Protein AF-A0A8D2EVD1-F1 (afdb_monomer_lite)

Radius of gyration: 34.57 Å; chains: 1; bounding box: 80×41×109 Å

pLDDT: mean 74.31, std 16.39, range [33.09, 95.0]

Organism: Theropithecus gelada (NCBI:txid9565)

Structure (mmCIF, N/CA/C/O backbone):
data_AF-A0A8D2EVD1-F1
#
_entry.id   AF-A0A8D2EVD1-F1
#
loop_
_atom_site.group_PDB
_atom_site.id
_atom_site.type_symbol
_atom_site.label_atom_id
_atom_site.label_alt_id
_atom_site.label_comp_id
_atom_site.label_asym_id
_atom_site.label_entity_id
_atom_site.label_seq_id
_atom_site.pdbx_PDB_ins_code
_atom_site.Cartn_x
_atom_site.Cartn_y
_atom_site.Cartn_z
_atom_site.occupancy
_atom_site.B_iso_or_equiv
_atom_site.auth_seq_id
_atom_site.auth_comp_id
_atom_site.auth_asym_id
_atom_site.auth_atom_id
_atom_site.pdbx_PDB_model_num
ATOM 1 N N . MET A 1 1 ? -11.011 -30.222 19.488 1.00 36.53 1 MET A N 1
ATOM 2 C CA . MET A 1 1 ? -11.984 -29.301 18.855 1.00 36.53 1 MET A CA 1
ATOM 3 C C . MET A 1 1 ? -12.863 -28.649 19.923 1.00 36.53 1 MET A C 1
ATOM 5 O O . MET A 1 1 ? -14.078 -28.625 19.795 1.00 36.53 1 MET A O 1
ATOM 9 N N . SER A 1 2 ? -12.258 -28.126 20.991 1.00 38.16 2 SER A N 1
ATOM 10 C CA . SER A 1 2 ? -13.011 -27.641 22.150 1.00 38.16 2 SER A CA 1
ATOM 11 C C . SER A 1 2 ? -12.207 -26.524 22.802 1.00 38.16 2 SER A C 1
ATOM 13 O O . SER A 1 2 ? -11.276 -26.847 23.527 1.00 38.16 2 SER A O 1
ATOM 15 N N . GLN A 1 3 ? -12.514 -25.266 22.452 1.00 36.97 3 GLN A N 1
ATOM 16 C CA . GLN A 1 3 ? -12.321 -24.043 23.269 1.00 36.97 3 GLN A CA 1
ATOM 17 C C . GLN A 1 3 ? -12.422 -22.715 22.492 1.00 36.97 3 GLN A C 1
ATOM 19 O O . GLN A 1 3 ? -12.222 -21.671 23.095 1.00 36.97 3 GLN A O 1
ATOM 24 N N . LEU A 1 4 ? -12.841 -22.690 21.216 1.00 33.09 4 LEU A N 1
ATOM 25 C CA . LEU A 1 4 ? -13.210 -21.412 20.587 1.00 33.09 4 LEU A CA 1
ATOM 26 C C . LEU A 1 4 ? -14.409 -20.788 21.324 1.00 33.09 4 LEU A C 1
ATOM 28 O O . LEU A 1 4 ? -15.526 -21.291 21.214 1.00 33.09 4 LEU A O 1
ATOM 32 N N . GLY A 1 5 ? -14.171 -19.703 22.066 1.00 42.56 5 GLY A N 1
ATOM 33 C CA . GLY A 1 5 ? -15.231 -18.909 22.701 1.00 42.56 5 GLY A CA 1
ATOM 34 C C . GLY A 1 5 ? -14.945 -18.369 24.105 1.00 42.56 5 GLY A C 1
ATOM 35 O O . GLY A 1 5 ? -15.851 -17.805 24.714 1.00 42.56 5 GLY A O 1
ATOM 36 N N . THR A 1 6 ? -13.734 -18.514 24.652 1.00 45.00 6 THR A N 1
ATOM 37 C CA . THR A 1 6 ? -13.402 -17.905 25.953 1.00 45.00 6 THR A CA 1
ATOM 38 C C . THR A 1 6 ? -12.968 -16.440 25.786 1.00 45.00 6 THR A C 1
ATOM 40 O O . THR A 1 6 ? -12.290 -16.090 24.820 1.00 45.00 6 THR A O 1
ATOM 43 N N . LYS A 1 7 ? -13.332 -15.558 26.733 1.00 50.94 7 LYS A N 1
ATOM 44 C CA . LYS A 1 7 ? -12.916 -14.135 26.736 1.00 50.94 7 LYS A CA 1
ATOM 45 C C . LYS A 1 7 ? -11.382 -13.964 26.650 1.00 50.94 7 LYS A C 1
ATOM 47 O O . LYS A 1 7 ? -10.913 -12.966 26.117 1.00 50.94 7 LYS A O 1
ATOM 52 N N . GLN A 1 8 ? -10.613 -14.959 27.111 1.00 48.28 8 GLN A N 1
ATOM 53 C CA . GLN A 1 8 ? -9.148 -14.987 27.028 1.00 48.28 8 GLN A CA 1
ATOM 54 C C . GLN A 1 8 ? -8.605 -15.308 25.626 1.00 48.28 8 GLN A C 1
ATOM 56 O O . GLN A 1 8 ? -7.622 -14.693 25.217 1.00 48.28 8 GLN A O 1
ATOM 61 N N . ASP A 1 9 ? -9.241 -16.209 24.867 1.00 49.28 9 ASP A N 1
ATOM 62 C CA . ASP A 1 9 ? -8.858 -16.455 23.467 1.00 49.28 9 ASP A CA 1
ATOM 63 C C . ASP A 1 9 ? -9.107 -15.220 22.599 1.00 49.28 9 ASP A C 1
ATOM 65 O O . ASP A 1 9 ? -8.302 -14.906 21.725 1.00 49.28 9 ASP A O 1
ATOM 69 N N . SER A 1 10 ? -10.181 -14.474 22.878 1.00 63.81 10 SER A N 1
ATOM 70 C CA . SER A 1 10 ? -10.457 -13.209 22.192 1.00 63.81 10 SER A CA 1
ATOM 71 C C . SER A 1 10 ? -9.351 -12.175 22.415 1.00 63.81 10 SER A C 1
ATOM 73 O O . SER A 1 10 ? -9.004 -11.482 21.468 1.00 63.81 10 SER A O 1
ATOM 75 N N . SER A 1 11 ? -8.795 -12.078 23.628 1.00 68.00 11 SER A N 1
ATOM 76 C CA . SER A 1 11 ? -7.747 -11.100 23.958 1.00 68.00 11 SER A CA 1
ATOM 77 C C . SER A 1 11 ? -6.414 -11.441 23.280 1.00 68.00 11 SER A C 1
ATOM 79 O O . SER A 1 11 ? -5.868 -10.602 22.571 1.00 68.00 11 SER A O 1
ATOM 81 N N . LYS A 1 12 ? -5.951 -12.700 23.344 1.00 73.50 12 LYS A N 1
ATOM 82 C CA . LYS A 1 12 ? -4.726 -13.125 22.633 1.00 73.50 12 LYS A CA 1
ATOM 83 C C . LYS A 1 12 ? -4.840 -13.000 21.115 1.00 73.50 12 LYS A C 1
ATOM 85 O O . LYS A 1 12 ? -3.886 -12.621 20.444 1.00 73.50 12 LYS A O 1
ATOM 90 N N . LEU A 1 13 ? -5.998 -13.344 20.547 1.00 75.38 13 LEU A N 1
ATOM 91 C CA . LEU A 1 13 ? -6.240 -13.164 19.113 1.00 75.38 13 LEU A CA 1
ATOM 92 C C . LEU A 1 13 ? -6.233 -11.683 18.722 1.00 75.38 13 LEU A C 1
ATOM 94 O O . LEU A 1 13 ? -5.768 -11.355 17.633 1.00 75.38 13 LEU A O 1
ATOM 98 N N . GLN A 1 14 ? -6.713 -10.804 19.600 1.00 73.25 14 GLN A N 1
ATOM 99 C CA . GLN A 1 14 ? -6.729 -9.363 19.379 1.00 73.25 14 GLN A CA 1
ATOM 100 C C . GLN A 1 14 ? -5.322 -8.757 19.459 1.00 73.25 14 GLN A C 1
ATOM 102 O O . GLN A 1 14 ? -4.949 -8.008 18.560 1.00 73.25 14 GLN A O 1
ATOM 107 N N . GLU A 1 15 ? -4.508 -9.152 20.440 1.00 79.38 15 GLU A N 1
ATOM 108 C CA . GLU A 1 15 ? -3.085 -8.783 20.508 1.00 79.38 15 GLU A CA 1
ATOM 109 C C . GLU A 1 15 ? -2.325 -9.245 19.257 1.00 79.38 15 GLU A C 1
ATOM 111 O O . GLU A 1 15 ? -1.627 -8.455 18.623 1.00 79.38 15 GLU A O 1
ATOM 116 N N . ASN A 1 16 ? -2.519 -10.500 18.837 1.00 85.50 16 ASN A N 1
ATOM 117 C CA . ASN A 1 16 ? -1.907 -11.027 17.615 1.00 85.50 16 ASN A CA 1
ATOM 118 C C . ASN A 1 16 ? -2.344 -10.243 16.370 1.00 85.50 16 ASN A C 1
ATOM 120 O O . ASN A 1 16 ? -1.534 -9.995 15.478 1.00 85.50 16 ASN A O 1
ATOM 124 N N . LEU A 1 17 ? -3.618 -9.850 16.295 1.00 83.12 17 LEU A N 1
ATOM 125 C CA . LEU A 1 17 ? -4.145 -9.051 15.194 1.00 83.12 17 LEU A CA 1
ATOM 126 C C . LEU A 1 17 ? -3.518 -7.653 15.173 1.00 83.12 17 LEU A C 1
ATOM 128 O O . LEU A 1 17 ? -3.084 -7.215 14.109 1.00 83.12 17 LEU A O 1
ATOM 132 N N . GLN A 1 18 ? -3.409 -6.988 16.324 1.00 82.12 18 GLN A N 1
ATOM 133 C CA . GLN A 1 18 ? -2.740 -5.689 16.438 1.00 82.12 18 GLN A CA 1
ATOM 134 C C . GLN A 1 18 ? -1.260 -5.788 16.059 1.00 82.12 18 GLN A C 1
ATOM 136 O O . GLN A 1 18 ? -0.762 -4.973 15.284 1.00 82.12 18 GLN A O 1
ATOM 141 N N . GLN A 1 19 ? -0.559 -6.818 16.538 1.00 86.88 19 GLN A N 1
ATOM 142 C CA . GLN A 1 19 ? 0.843 -7.049 16.202 1.00 86.88 19 GLN A CA 1
ATOM 143 C C . GLN A 1 19 ? 1.028 -7.297 14.701 1.00 86.88 19 GLN A C 1
ATOM 145 O O . GLN A 1 19 ? 1.938 -6.735 14.089 1.00 86.88 19 GLN A O 1
ATOM 150 N N . LEU A 1 20 ? 0.155 -8.102 14.089 1.00 88.12 20 LEU A N 1
ATOM 151 C CA . LEU A 1 20 ? 0.192 -8.373 12.655 1.00 88.12 20 LEU A CA 1
ATOM 152 C C . LEU A 1 20 ? -0.098 -7.110 11.837 1.00 88.12 20 LEU A C 1
ATOM 154 O O . LEU A 1 20 ? 0.596 -6.853 10.854 1.00 88.12 20 LEU A O 1
ATOM 158 N N . GLN A 1 21 ? -1.079 -6.300 12.244 1.00 86.19 21 GLN A N 1
ATOM 159 C CA . GLN A 1 21 ? -1.367 -5.010 11.613 1.00 86.19 21 GLN A CA 1
ATOM 160 C C . GLN A 1 21 ? -0.166 -4.071 11.687 1.00 86.19 21 GLN A C 1
ATOM 162 O O . GLN A 1 21 ? 0.245 -3.531 10.659 1.00 86.19 21 GLN A O 1
ATOM 167 N N . HIS A 1 22 ? 0.435 -3.944 12.869 1.00 87.38 22 HIS A N 1
ATOM 168 C CA . HIS A 1 22 ? 1.593 -3.092 13.087 1.00 87.38 22 HIS A CA 1
ATOM 169 C C . HIS A 1 22 ? 2.803 -3.549 12.263 1.00 87.38 22 HIS A C 1
ATOM 171 O O . HIS A 1 22 ? 3.411 -2.745 11.561 1.00 87.38 22 HIS A O 1
ATOM 177 N N . SER A 1 23 ? 3.114 -4.848 12.278 1.00 91.25 23 SER A N 1
ATOM 178 C CA . SER A 1 23 ? 4.198 -5.424 11.474 1.00 91.25 23 SER A CA 1
ATOM 179 C C . SER A 1 23 ? 3.954 -5.241 9.974 1.00 91.25 23 SER A C 1
ATOM 181 O O . SER A 1 23 ? 4.877 -4.887 9.246 1.00 91.25 23 SER A O 1
ATOM 183 N N . THR A 1 24 ? 2.710 -5.398 9.511 1.00 91.81 24 THR A N 1
ATOM 184 C CA . THR A 1 24 ? 2.362 -5.169 8.101 1.00 91.81 24 THR A CA 1
ATOM 185 C C . THR A 1 24 ? 2.508 -3.692 7.721 1.00 91.81 24 THR A C 1
ATOM 187 O O . THR A 1 24 ? 2.989 -3.386 6.632 1.00 91.81 24 THR A O 1
ATOM 190 N N . ASN A 1 25 ? 2.150 -2.764 8.616 1.00 91.56 25 ASN A N 1
ATOM 191 C CA . ASN A 1 25 ? 2.339 -1.328 8.401 1.00 91.56 25 ASN A CA 1
ATOM 192 C C . ASN A 1 25 ? 3.829 -0.952 8.340 1.00 91.56 25 ASN A C 1
ATOM 194 O O . ASN A 1 25 ? 4.235 -0.224 7.435 1.00 91.56 25 ASN A O 1
ATOM 198 N N . GLN A 1 26 ? 4.652 -1.492 9.247 1.00 92.12 26 GLN A N 1
ATOM 199 C CA . GLN A 1 26 ? 6.107 -1.317 9.199 1.00 92.12 26 GLN A CA 1
ATOM 200 C C . GLN A 1 26 ? 6.684 -1.837 7.883 1.00 92.12 26 GLN A C 1
ATOM 202 O O . GLN A 1 26 ? 7.398 -1.105 7.206 1.00 92.12 26 GLN A O 1
ATOM 207 N N . LEU A 1 27 ? 6.294 -3.044 7.464 1.00 94.25 27 LEU A N 1
ATOM 208 C CA . LEU A 1 27 ? 6.748 -3.623 6.202 1.00 94.25 27 LEU A CA 1
ATOM 209 C C . LEU A 1 27 ? 6.347 -2.758 4.998 1.00 94.25 27 LEU A C 1
ATOM 211 O O . LEU A 1 27 ? 7.134 -2.584 4.070 1.00 94.25 27 LEU A O 1
ATOM 215 N N . ALA A 1 28 ? 5.143 -2.178 5.010 1.00 94.06 28 ALA A N 1
ATOM 216 C CA . ALA A 1 28 ? 4.706 -1.250 3.969 1.00 94.06 28 ALA A CA 1
ATOM 217 C C . ALA A 1 28 ? 5.562 0.029 3.944 1.00 94.06 28 ALA A C 1
ATOM 219 O O . ALA A 1 28 ? 5.945 0.481 2.866 1.00 94.06 28 ALA A O 1
ATOM 220 N N . LYS A 1 29 ? 5.905 0.590 5.112 1.00 93.88 29 LYS A N 1
ATOM 221 C CA . LYS A 1 29 ? 6.804 1.752 5.222 1.00 93.88 29 LYS A CA 1
ATOM 222 C C . LYS A 1 29 ? 8.209 1.428 4.724 1.00 93.88 29 LYS A C 1
ATOM 224 O O . LYS A 1 29 ? 8.736 2.168 3.903 1.00 93.88 29 LYS A O 1
ATOM 229 N N . GLU A 1 30 ? 8.781 0.311 5.158 1.00 95.00 30 GLU A N 1
ATOM 230 C CA . GLU A 1 30 ? 10.095 -0.155 4.702 1.00 95.00 30 GLU A CA 1
ATOM 231 C C . GLU A 1 30 ? 10.114 -0.374 3.188 1.00 95.00 30 GLU A C 1
ATOM 233 O O . GLU A 1 30 ? 11.019 0.096 2.506 1.00 95.00 30 GLU A O 1
ATOM 238 N N . THR A 1 31 ? 9.078 -1.011 2.637 1.00 94.19 31 THR A N 1
ATOM 239 C CA . THR A 1 31 ? 8.955 -1.217 1.187 1.00 94.19 31 THR A CA 1
ATOM 240 C C . THR A 1 31 ? 8.872 0.115 0.437 1.00 94.19 31 THR A C 1
ATOM 242 O O . THR A 1 31 ? 9.499 0.267 -0.609 1.00 94.19 31 THR A O 1
ATOM 245 N N . ASN A 1 32 ? 8.143 1.100 0.973 1.00 93.56 32 ASN A N 1
ATOM 246 C CA . ASN A 1 32 ? 8.065 2.442 0.394 1.00 93.56 32 ASN A CA 1
ATOM 247 C C . ASN A 1 32 ? 9.431 3.145 0.385 1.00 93.56 32 ASN A C 1
ATOM 249 O O . ASN A 1 32 ? 9.812 3.722 -0.631 1.00 93.56 32 ASN A O 1
ATOM 253 N N . GLU A 1 33 ? 10.188 3.069 1.481 1.00 93.38 33 GLU A N 1
ATOM 254 C CA . GLU A 1 33 ? 11.533 3.651 1.552 1.00 93.38 33 GLU A CA 1
ATOM 255 C C . GLU A 1 33 ? 12.507 2.944 0.601 1.00 93.38 33 GLU A C 1
ATOM 257 O O . GLU A 1 33 ? 13.198 3.611 -0.166 1.00 93.38 33 GLU A O 1
ATOM 262 N N . LEU A 1 34 ? 12.476 1.610 0.524 1.00 92.31 34 LEU A N 1
ATOM 263 C CA . LEU A 1 34 ? 13.276 0.848 -0.442 1.00 92.31 34 LEU A CA 1
ATOM 264 C C . LEU A 1 34 ? 12.931 1.203 -1.898 1.00 92.31 34 LEU A C 1
ATOM 266 O O . LEU A 1 34 ? 13.820 1.273 -2.746 1.00 92.31 34 LEU A O 1
ATOM 270 N N . LEU A 1 35 ? 11.657 1.462 -2.212 1.00 90.12 35 LEU A N 1
ATOM 271 C CA . LEU A 1 35 ? 11.242 1.919 -3.544 1.00 90.12 35 LEU A CA 1
ATOM 272 C C . LEU A 1 35 ? 11.734 3.340 -3.858 1.00 90.12 35 LEU A C 1
ATOM 274 O O . LEU A 1 35 ? 12.116 3.613 -5.001 1.00 90.12 35 LEU A O 1
ATOM 278 N N . LYS A 1 36 ? 11.770 4.233 -2.862 1.00 89.44 36 LYS A N 1
ATOM 279 C CA . LYS A 1 36 ? 12.358 5.575 -3.003 1.00 89.44 36 LYS A CA 1
ATOM 280 C C . LYS A 1 36 ? 13.867 5.504 -3.213 1.00 89.44 36 LYS A C 1
ATOM 282 O O . LYS A 1 36 ? 14.377 6.162 -4.117 1.00 89.44 36 LYS A O 1
ATOM 287 N N . GLU A 1 37 ? 14.568 4.676 -2.440 1.00 89.56 37 GLU A N 1
ATOM 288 C CA . GLU A 1 37 ? 16.002 4.412 -2.609 1.00 89.56 37 GLU A CA 1
ATOM 289 C C . GLU A 1 37 ? 16.304 3.820 -3.989 1.00 89.56 37 GLU A C 1
ATOM 291 O O . GLU A 1 37 ? 17.216 4.271 -4.682 1.00 89.56 37 GLU A O 1
ATOM 296 N N . LEU A 1 38 ? 15.479 2.879 -4.458 1.00 85.31 38 LEU A N 1
ATOM 297 C CA . LEU A 1 38 ? 15.590 2.339 -5.812 1.00 85.31 38 LEU A CA 1
ATOM 298 C C . LEU A 1 38 ? 15.444 3.436 -6.879 1.00 85.31 38 LEU A C 1
ATOM 300 O O . LEU A 1 38 ? 16.068 3.361 -7.937 1.00 85.31 38 LEU A O 1
ATOM 304 N N . GLY A 1 39 ? 14.626 4.455 -6.606 1.00 79.62 39 GLY A N 1
ATOM 305 C CA . GLY A 1 39 ? 14.453 5.626 -7.460 1.00 79.62 39 GLY A CA 1
ATOM 306 C C . GLY A 1 39 ? 15.602 6.637 -7.416 1.00 79.62 39 GLY A C 1
ATOM 307 O O . GLY A 1 39 ? 15.760 7.374 -8.386 1.00 79.62 39 GLY A O 1
ATOM 308 N N . SER A 1 40 ? 16.391 6.681 -6.339 1.00 81.75 40 SER A N 1
ATOM 309 C CA . SER A 1 40 ? 17.513 7.618 -6.171 1.00 81.75 40 SER A CA 1
ATOM 310 C C . SER A 1 40 ? 18.865 7.047 -6.608 1.00 81.75 40 SER A C 1
ATOM 312 O O . SER A 1 40 ? 19.837 7.797 -6.729 1.00 81.75 40 SER A O 1
ATOM 314 N N . LEU A 1 41 ? 18.936 5.739 -6.876 1.00 81.81 41 LEU A N 1
ATOM 315 C CA . LEU A 1 41 ? 20.138 5.090 -7.392 1.00 81.81 41 LEU A CA 1
ATOM 316 C C . LEU A 1 41 ? 20.590 5.724 -8.721 1.00 81.81 41 LEU A C 1
ATOM 318 O O . LEU A 1 41 ? 19.766 5.967 -9.609 1.00 81.81 41 LEU A O 1
ATOM 322 N N . PRO A 1 42 ? 21.904 5.964 -8.895 1.00 76.38 42 PRO A N 1
ATOM 323 C CA . PRO A 1 42 ? 22.434 6.497 -10.139 1.00 76.38 42 PRO A CA 1
ATOM 324 C C . PRO A 1 42 ? 22.130 5.544 -11.296 1.00 76.38 42 PRO A C 1
ATOM 326 O O . PRO A 1 42 ? 22.323 4.331 -11.197 1.00 76.38 42 PRO A O 1
ATOM 329 N N . LEU A 1 43 ? 21.664 6.117 -12.405 1.00 76.00 43 LEU A N 1
ATOM 330 C CA . LEU A 1 43 ? 21.366 5.364 -13.616 1.00 76.00 43 LEU A CA 1
ATOM 331 C C . LEU A 1 43 ? 22.661 4.711 -14.144 1.00 76.00 43 LEU A C 1
ATOM 333 O O . LEU A 1 43 ? 23.663 5.416 -14.312 1.00 76.00 43 LEU A O 1
ATOM 337 N N . PRO A 1 44 ? 22.672 3.392 -14.417 1.00 75.81 44 PRO A N 1
ATOM 338 C CA . PRO A 1 44 ? 23.841 2.708 -14.970 1.00 75.81 44 PRO A CA 1
ATOM 339 C C . PRO A 1 44 ? 24.227 3.297 -16.330 1.00 75.81 44 PRO A C 1
ATOM 341 O O . PRO A 1 44 ? 23.385 3.841 -17.032 1.00 75.81 44 PRO A O 1
ATOM 344 N N . LEU A 1 45 ? 25.493 3.199 -16.744 1.00 73.31 45 LEU A N 1
ATOM 345 C CA . LEU A 1 45 ? 25.940 3.804 -18.011 1.00 73.31 45 LEU A CA 1
ATOM 346 C C . LEU A 1 45 ? 25.350 3.101 -19.249 1.00 73.31 45 LEU A C 1
ATOM 348 O O . LEU A 1 45 ? 25.252 3.711 -20.312 1.00 73.31 45 LEU A O 1
ATOM 352 N N . SER A 1 46 ? 24.960 1.830 -19.121 1.00 80.06 46 SER A N 1
ATOM 353 C CA . SER A 1 46 ? 24.348 1.057 -20.202 1.00 80.06 46 SER A CA 1
ATOM 354 C C . SER A 1 46 ? 22.860 1.365 -20.333 1.00 80.06 46 SER A C 1
ATOM 356 O O . SER A 1 46 ? 22.081 1.183 -19.397 1.00 80.06 46 SER A O 1
ATOM 358 N N . THR A 1 47 ? 22.434 1.741 -21.537 1.00 75.25 47 THR A N 1
ATOM 359 C CA . THR A 1 47 ? 21.020 1.977 -21.871 1.00 75.25 47 THR A CA 1
ATOM 360 C C . THR A 1 47 ? 20.146 0.736 -21.647 1.00 75.25 47 THR A C 1
ATOM 362 O O . THR A 1 47 ? 18.996 0.859 -21.223 1.00 75.25 47 THR A O 1
ATOM 365 N N . SER A 1 48 ? 20.692 -0.467 -21.864 1.00 74.81 48 SER A N 1
ATOM 366 C CA . SER A 1 48 ? 19.992 -1.735 -21.617 1.00 74.81 48 SER A CA 1
ATOM 367 C C . SER A 1 48 ? 19.754 -1.980 -20.124 1.00 74.81 48 SER A C 1
ATOM 369 O O . SER A 1 48 ? 18.671 -2.417 -19.735 1.00 74.81 48 SER A O 1
ATOM 371 N N . GLU A 1 49 ? 20.740 -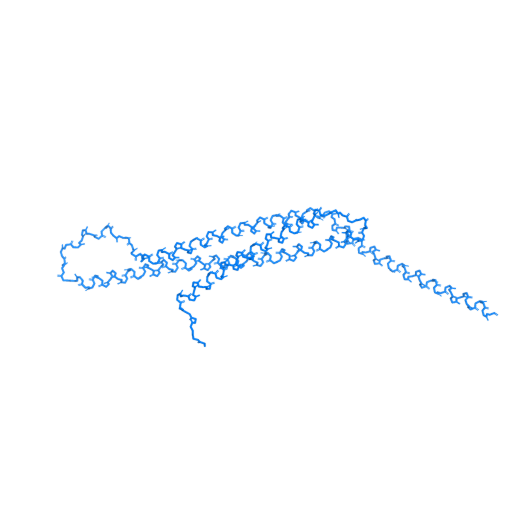1.675 -19.277 1.00 77.81 49 GLU A N 1
ATOM 372 C CA . GLU A 1 49 ? 20.631 -1.843 -17.821 1.00 77.81 49 GLU A CA 1
ATOM 373 C C . GLU A 1 49 ? 19.674 -0.810 -17.219 1.00 77.81 49 GLU A C 1
ATOM 375 O O . GLU A 1 49 ? 18.824 -1.168 -16.404 1.00 77.81 49 GLU A O 1
ATOM 380 N N . GLN A 1 50 ? 19.726 0.445 -17.688 1.00 77.44 50 GLN A N 1
ATOM 381 C CA . GLN A 1 50 ? 18.775 1.491 -17.286 1.00 77.44 50 GLN A CA 1
ATOM 382 C C . GLN A 1 50 ? 17.333 1.064 -17.573 1.00 77.44 50 GLN A C 1
ATOM 384 O O . GLN A 1 50 ? 16.435 1.265 -16.756 1.00 77.44 50 GLN A O 1
ATOM 389 N N . ARG A 1 51 ? 17.100 0.447 -18.736 1.00 73.00 51 ARG A N 1
ATOM 390 C CA . ARG A 1 51 ? 15.786 -0.064 -19.131 1.00 73.00 51 ARG A CA 1
ATOM 391 C C . ARG A 1 51 ? 15.331 -1.220 -18.248 1.00 73.00 51 ARG A C 1
ATOM 393 O O . ARG A 1 51 ? 14.186 -1.225 -17.804 1.00 73.00 51 ARG A O 1
ATOM 400 N N . GLN A 1 52 ? 16.208 -2.186 -17.986 1.00 79.06 52 GLN A N 1
ATOM 401 C CA . GLN A 1 52 ? 15.883 -3.320 -17.125 1.00 79.06 52 GLN A CA 1
ATOM 402 C C . GLN A 1 52 ? 15.528 -2.860 -15.705 1.00 79.06 52 GLN A C 1
ATOM 404 O O . GLN A 1 52 ? 14.521 -3.304 -15.156 1.00 79.06 52 GLN A O 1
ATOM 409 N N . GLN A 1 53 ? 16.300 -1.928 -15.142 1.00 80.19 53 GLN A N 1
ATOM 410 C CA . GLN A 1 53 ? 16.036 -1.350 -13.824 1.00 80.19 53 GLN A CA 1
ATOM 411 C C . GLN A 1 53 ? 14.690 -0.609 -13.785 1.00 80.19 53 GLN A C 1
ATOM 413 O O . GLN A 1 53 ? 13.930 -0.766 -12.831 1.00 80.19 53 GLN A O 1
ATOM 418 N N . ARG A 1 54 ? 14.351 0.141 -14.843 1.00 77.06 54 ARG A N 1
ATOM 419 C CA . ARG A 1 54 ? 13.054 0.828 -14.980 1.00 77.06 54 ARG A CA 1
ATOM 420 C C . ARG A 1 54 ? 11.875 -0.143 -15.024 1.00 77.06 54 ARG A C 1
ATOM 422 O O . ARG A 1 54 ? 10.945 0.012 -14.242 1.00 77.06 54 ARG A O 1
ATOM 429 N N . LEU A 1 55 ? 11.944 -1.178 -15.864 1.00 79.12 55 LEU A N 1
ATOM 430 C CA . LEU A 1 55 ? 10.897 -2.204 -15.964 1.00 79.12 55 LEU A CA 1
ATOM 431 C C . LEU A 1 55 ? 10.689 -2.952 -14.642 1.00 79.12 55 LEU A C 1
ATOM 433 O O . LEU A 1 55 ? 9.560 -3.259 -14.262 1.00 79.12 55 LEU A O 1
ATOM 437 N N . GLN A 1 56 ? 11.779 -3.260 -13.936 1.00 82.88 56 GLN A N 1
ATOM 438 C CA . GLN A 1 56 ? 11.700 -3.883 -12.617 1.00 82.88 56 GLN A CA 1
ATOM 439 C C . GLN A 1 56 ? 11.051 -2.945 -11.599 1.00 82.88 56 GLN A C 1
ATOM 441 O O . GLN A 1 56 ? 10.155 -3.377 -10.879 1.00 82.88 56 GLN A O 1
ATOM 446 N N . LYS A 1 57 ? 11.441 -1.665 -11.577 1.00 83.00 57 LYS A N 1
ATOM 447 C CA . LYS A 1 57 ? 10.837 -0.652 -10.704 1.00 83.00 57 LYS A CA 1
ATOM 448 C C . LYS A 1 57 ? 9.333 -0.529 -10.948 1.00 83.00 57 LYS A C 1
ATOM 450 O O . LYS A 1 57 ? 8.568 -0.538 -9.993 1.00 83.00 57 LYS A O 1
ATOM 455 N N . GLU A 1 58 ? 8.904 -0.466 -12.204 1.00 82.50 58 GLU A N 1
ATOM 456 C CA . GLU A 1 58 ? 7.488 -0.367 -12.568 1.00 82.50 58 GLU A CA 1
ATOM 457 C C . GLU A 1 58 ? 6.680 -1.576 -12.093 1.00 82.50 58 GLU A C 1
ATOM 459 O O . GLU A 1 58 ? 5.649 -1.418 -11.438 1.00 82.50 58 GLU A O 1
ATOM 464 N N . ARG A 1 59 ? 7.179 -2.791 -12.349 1.00 85.25 59 ARG A N 1
ATOM 465 C CA . ARG A 1 59 ? 6.544 -4.017 -11.851 1.00 85.25 59 ARG A CA 1
ATOM 466 C C . ARG A 1 59 ? 6.429 -4.012 -10.330 1.00 85.25 59 ARG A C 1
ATOM 468 O O . ARG A 1 59 ? 5.342 -4.243 -9.816 1.00 85.25 59 ARG A O 1
ATOM 475 N N . LEU A 1 60 ? 7.510 -3.673 -9.625 1.00 90.12 60 LEU A N 1
ATOM 476 C CA . LEU A 1 60 ? 7.517 -3.605 -8.162 1.00 90.12 60 LEU A CA 1
ATOM 477 C C . LEU A 1 60 ? 6.531 -2.561 -7.622 1.00 90.12 60 LEU A C 1
ATOM 479 O O . LEU A 1 60 ? 5.839 -2.834 -6.647 1.00 90.12 60 LEU A O 1
ATOM 483 N N . MET A 1 61 ? 6.422 -1.390 -8.255 1.00 88.25 61 MET A N 1
ATOM 484 C CA . MET A 1 61 ? 5.438 -0.369 -7.876 1.00 88.25 61 MET A CA 1
ATOM 485 C C . MET A 1 61 ? 3.998 -0.850 -8.090 1.00 88.25 61 MET A C 1
ATOM 487 O O . MET A 1 61 ? 3.151 -0.622 -7.228 1.00 88.25 61 MET A O 1
ATOM 491 N N . ASN A 1 62 ? 3.716 -1.527 -9.207 1.00 87.50 62 ASN A N 1
ATOM 492 C CA . ASN A 1 62 ? 2.390 -2.079 -9.495 1.00 87.50 62 ASN A CA 1
ATOM 493 C C . ASN A 1 62 ? 2.014 -3.192 -8.507 1.00 87.50 62 ASN A C 1
ATOM 495 O O . ASN A 1 62 ? 0.917 -3.169 -7.944 1.00 87.50 62 ASN A O 1
ATOM 499 N N . ASP A 1 63 ? 2.937 -4.117 -8.239 1.00 90.88 63 ASP A N 1
ATOM 500 C CA . ASP A 1 63 ? 2.747 -5.200 -7.270 1.00 90.88 63 ASP A CA 1
ATOM 501 C C . ASP A 1 63 ? 2.541 -4.642 -5.855 1.00 90.88 63 ASP A C 1
ATOM 503 O O . ASP A 1 63 ? 1.627 -5.057 -5.136 1.00 90.88 63 ASP A O 1
ATOM 507 N N . PHE A 1 64 ? 3.337 -3.640 -5.468 1.00 93.44 64 PHE A N 1
ATOM 508 C CA . PHE A 1 64 ? 3.197 -2.966 -4.183 1.00 93.44 64 PHE A CA 1
ATOM 509 C C . PHE A 1 64 ? 1.864 -2.217 -4.070 1.00 93.44 64 PHE A C 1
ATOM 511 O O . PHE A 1 64 ? 1.183 -2.342 -3.054 1.00 93.44 64 PHE A O 1
ATOM 518 N N . SER A 1 65 ? 1.432 -1.520 -5.126 1.00 91.62 65 SER A N 1
ATOM 519 C CA . SER A 1 65 ? 0.114 -0.873 -5.192 1.00 91.62 65 SER A CA 1
ATOM 520 C C . SER A 1 65 ? -1.024 -1.874 -4.978 1.00 91.62 65 SER A C 1
ATOM 522 O O . SER A 1 65 ? -1.956 -1.626 -4.208 1.00 91.62 65 SER A O 1
ATOM 524 N N . ALA A 1 66 ? -0.952 -3.037 -5.631 1.00 91.62 66 ALA A N 1
ATOM 525 C CA . ALA A 1 66 ? -1.952 -4.090 -5.494 1.00 91.62 66 ALA A CA 1
ATOM 526 C C . ALA A 1 66 ? -1.986 -4.655 -4.063 1.00 91.62 66 ALA A C 1
ATOM 528 O O . ALA A 1 66 ? -3.064 -4.800 -3.476 1.00 91.62 66 ALA A O 1
ATOM 529 N N . ALA A 1 67 ? -0.815 -4.916 -3.475 1.00 93.94 67 ALA A N 1
ATOM 530 C CA . ALA A 1 67 ? -0.697 -5.377 -2.095 1.00 93.94 67 ALA A CA 1
ATOM 531 C C . ALA A 1 67 ? -1.259 -4.348 -1.098 1.00 93.94 67 ALA A C 1
ATOM 533 O O . ALA A 1 67 ? -2.018 -4.710 -0.196 1.00 93.94 67 ALA A O 1
ATOM 534 N N . LEU A 1 68 ? -0.954 -3.063 -1.297 1.00 92.25 68 LEU A N 1
ATOM 535 C CA . LEU A 1 68 ? -1.397 -1.975 -0.430 1.00 92.25 68 LEU A CA 1
ATOM 536 C C . LEU A 1 68 ? -2.916 -1.758 -0.505 1.00 92.25 68 LEU A C 1
ATOM 538 O O . LEU A 1 68 ? -3.560 -1.557 0.524 1.00 92.25 68 LEU A O 1
ATOM 542 N N . ASN A 1 69 ? -3.512 -1.883 -1.695 1.00 92.06 69 ASN A N 1
ATOM 543 C CA . ASN A 1 69 ? -4.968 -1.841 -1.872 1.00 92.06 69 ASN A CA 1
ATOM 544 C C . ASN A 1 69 ? -5.668 -2.972 -1.108 1.00 92.06 69 ASN A C 1
ATOM 546 O O . ASN A 1 69 ? -6.678 -2.743 -0.436 1.00 92.06 69 ASN A O 1
ATOM 550 N N . ASN A 1 70 ? -5.124 -4.191 -1.172 1.00 92.69 70 ASN A N 1
ATOM 551 C CA . ASN A 1 70 ? -5.650 -5.318 -0.404 1.00 92.69 70 ASN A CA 1
ATOM 552 C C . ASN A 1 70 ? -5.514 -5.066 1.106 1.00 92.69 70 ASN A C 1
ATOM 554 O O . ASN A 1 70 ? -6.483 -5.213 1.854 1.00 92.69 70 ASN A O 1
ATOM 558 N N . PHE A 1 71 ? -4.348 -4.597 1.553 1.00 90.94 71 PHE A N 1
ATOM 559 C CA . PHE A 1 71 ? -4.120 -4.269 2.957 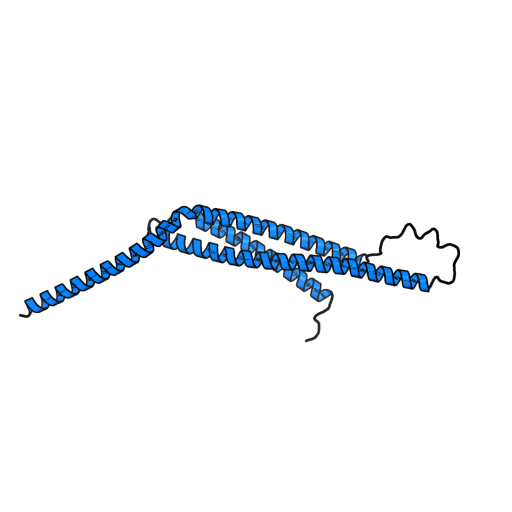1.00 90.94 71 PHE A CA 1
ATOM 560 C C . PHE A 1 71 ? -5.100 -3.206 3.473 1.00 90.94 71 PHE A C 1
ATOM 562 O O . PHE A 1 71 ? -5.724 -3.405 4.516 1.00 90.94 71 PHE A O 1
ATOM 569 N N . GLN A 1 72 ? -5.330 -2.133 2.713 1.00 90.31 72 GLN A N 1
ATOM 570 C CA . GLN A 1 72 ? -6.297 -1.095 3.069 1.00 90.31 72 GLN A CA 1
ATOM 571 C C . GLN A 1 72 ? -7.730 -1.646 3.149 1.00 90.31 72 GLN A C 1
ATOM 573 O O . GLN A 1 72 ? -8.483 -1.293 4.061 1.00 90.31 72 GLN A O 1
ATOM 578 N N . ALA A 1 73 ? -8.123 -2.531 2.227 1.00 90.62 73 ALA A N 1
ATOM 579 C CA . ALA A 1 73 ? -9.431 -3.183 2.269 1.00 90.62 73 ALA A CA 1
ATOM 580 C C . ALA A 1 73 ? -9.597 -4.041 3.536 1.00 90.62 73 ALA A C 1
ATOM 582 O O . ALA A 1 73 ? -10.648 -4.000 4.179 1.00 90.62 73 ALA A O 1
ATOM 583 N N . VAL A 1 74 ? -8.555 -4.774 3.936 1.00 89.62 74 VAL A N 1
ATOM 584 C CA . VAL A 1 74 ? -8.543 -5.548 5.185 1.00 89.62 74 VAL A CA 1
ATOM 585 C C . VAL A 1 74 ? -8.596 -4.627 6.409 1.00 89.62 74 VAL A C 1
ATOM 587 O O . VAL A 1 74 ? -9.423 -4.861 7.289 1.00 89.62 74 VAL A O 1
ATOM 590 N N . GLN A 1 75 ? -7.810 -3.545 6.454 1.00 87.38 75 GLN A N 1
ATOM 591 C CA . GLN A 1 75 ? -7.843 -2.563 7.549 1.00 87.38 75 GLN A CA 1
ATOM 592 C C . GLN A 1 75 ? -9.239 -1.953 7.743 1.00 87.38 75 GLN A C 1
ATOM 594 O O . GLN A 1 75 ? -9.708 -1.851 8.877 1.00 87.38 75 GLN A O 1
ATOM 599 N N . ARG A 1 76 ? -9.947 -1.605 6.656 1.00 87.94 76 ARG A N 1
ATOM 600 C CA . ARG A 1 76 ? -11.330 -1.094 6.732 1.00 87.94 76 ARG A CA 1
ATOM 601 C C . ARG A 1 76 ? -12.282 -2.114 7.350 1.00 87.94 76 ARG A C 1
ATOM 603 O O . ARG A 1 76 ? -13.031 -1.767 8.258 1.00 87.94 76 ARG A O 1
ATOM 610 N N . ARG A 1 77 ? -12.197 -3.380 6.928 1.00 87.88 77 ARG A N 1
ATOM 611 C CA . ARG A 1 77 ? -13.017 -4.469 7.488 1.00 87.88 77 ARG A CA 1
ATOM 612 C C . ARG A 1 77 ? -12.745 -4.687 8.974 1.00 87.88 77 ARG A C 1
ATOM 614 O O . ARG A 1 77 ? -13.683 -4.925 9.729 1.00 87.88 77 ARG A O 1
ATOM 621 N N . VAL A 1 78 ? -11.485 -4.584 9.403 1.00 83.94 78 VAL A N 1
ATOM 622 C CA . VAL A 1 78 ? -11.137 -4.650 10.830 1.00 83.94 78 VAL A CA 1
ATOM 623 C C . VAL A 1 78 ? -11.740 -3.464 11.587 1.00 83.94 78 VAL A C 1
ATOM 625 O O . VAL A 1 78 ? -12.373 -3.674 12.616 1.00 83.94 78 VAL A O 1
ATOM 628 N N . SER A 1 79 ? -11.623 -2.240 11.060 1.00 85.06 79 SER A N 1
ATOM 629 C CA . SER A 1 79 ? -12.189 -1.036 11.690 1.00 85.06 79 SER A CA 1
ATOM 630 C C . SER A 1 79 ? -13.706 -1.139 11.856 1.00 85.06 79 SER A C 1
ATOM 632 O O . SER A 1 79 ? -14.238 -0.853 12.928 1.00 85.06 79 SER A O 1
ATOM 634 N N . GLU A 1 80 ? -14.410 -1.607 10.824 1.00 86.00 80 GLU A N 1
ATOM 635 C CA . GLU A 1 80 ? -15.854 -1.850 10.869 1.00 86.00 80 GLU A CA 1
ATOM 636 C C . GLU A 1 80 ? -16.221 -2.896 11.928 1.00 86.00 80 GLU A C 1
ATOM 638 O O . GLU A 1 80 ? -17.164 -2.690 12.693 1.00 86.00 80 GLU A O 1
ATOM 643 N N . LYS A 1 81 ? -15.459 -3.993 12.021 1.00 83.69 81 LYS A N 1
ATOM 644 C CA . LYS A 1 81 ? -15.706 -5.053 13.007 1.00 83.69 81 LYS A CA 1
ATOM 645 C C . LYS A 1 81 ? -15.430 -4.621 14.441 1.00 83.69 81 LYS A C 1
ATOM 647 O O . LYS A 1 81 ? -16.220 -4.960 15.320 1.00 83.69 81 LYS A O 1
ATOM 652 N N . GLU A 1 82 ? -14.378 -3.845 14.680 1.00 79.31 82 GLU A N 1
ATOM 653 C CA . GLU A 1 82 ? -14.106 -3.253 15.994 1.00 79.31 82 GLU A CA 1
ATOM 654 C C . GLU A 1 82 ? -15.219 -2.270 16.393 1.00 79.31 82 GLU A C 1
ATOM 656 O O . GLU A 1 82 ? -15.762 -2.363 17.496 1.00 79.31 82 GLU A O 1
ATOM 661 N N . LYS A 1 83 ? -15.665 -1.403 15.470 1.00 82.94 83 LYS A N 1
ATOM 662 C CA . LYS A 1 83 ? -16.792 -0.477 15.698 1.00 82.94 83 LYS A CA 1
ATOM 663 C C . LYS A 1 83 ? -18.094 -1.218 16.019 1.00 82.94 83 LYS A C 1
ATOM 665 O O . LYS A 1 83 ? -18.777 -0.862 16.981 1.00 82.94 83 LYS A O 1
ATOM 670 N N . GLU A 1 84 ? -18.417 -2.276 15.273 1.00 81.50 84 GLU A N 1
ATOM 671 C CA . GLU A 1 84 ? -19.582 -3.138 15.530 1.00 81.50 84 GLU A CA 1
ATOM 672 C C . GLU A 1 84 ? -19.486 -3.814 16.910 1.00 81.50 84 GLU A C 1
ATOM 674 O O . GLU A 1 84 ? -20.465 -3.882 17.656 1.00 81.50 84 GLU A O 1
ATOM 679 N N . SER A 1 85 ? -18.291 -4.282 17.277 1.00 74.75 85 SER A N 1
ATOM 680 C CA . SER A 1 85 ? -18.029 -4.960 18.546 1.00 74.75 85 SER A CA 1
ATOM 681 C C . SER A 1 85 ? -18.166 -4.021 19.748 1.00 74.75 85 SER A C 1
ATOM 683 O O . SER A 1 85 ? -18.762 -4.404 20.757 1.00 74.75 85 SER A O 1
ATOM 685 N N . ILE A 1 86 ? -17.685 -2.776 19.647 1.00 75.69 86 ILE A N 1
ATOM 686 C CA . ILE A 1 86 ? -17.885 -1.742 20.678 1.00 75.69 86 ILE A CA 1
ATOM 687 C C . ILE A 1 86 ? -19.365 -1.373 20.795 1.00 75.69 86 ILE A C 1
ATOM 689 O O . ILE A 1 86 ? -19.887 -1.292 21.907 1.00 75.69 86 ILE A O 1
ATOM 693 N N . ALA A 1 87 ? -20.065 -1.181 19.672 1.00 76.31 87 ALA A N 1
ATOM 694 C CA . ALA A 1 87 ? -21.496 -0.880 19.683 1.00 76.31 87 ALA A CA 1
ATOM 695 C C . ALA A 1 87 ? -22.300 -1.996 20.370 1.00 76.31 87 ALA A C 1
ATOM 697 O O . ALA A 1 87 ? -23.184 -1.718 21.180 1.00 76.31 87 ALA A O 1
ATOM 698 N N . ARG A 1 88 ? -21.941 -3.259 20.113 1.00 73.94 88 ARG A N 1
ATOM 699 C CA . ARG A 1 88 ? -22.545 -4.426 20.763 1.00 73.94 88 ARG A CA 1
ATOM 700 C C . ARG A 1 88 ? -22.231 -4.497 22.257 1.00 73.94 88 ARG A C 1
ATOM 702 O O . ARG A 1 88 ? -23.140 -4.774 23.030 1.00 73.94 88 ARG A O 1
ATOM 709 N N . ALA A 1 89 ? -20.990 -4.230 22.667 1.00 69.62 89 ALA A N 1
ATOM 710 C CA . ALA A 1 89 ? -20.612 -4.187 24.082 1.00 69.62 89 ALA A CA 1
ATOM 711 C C . ALA A 1 89 ? -21.401 -3.105 24.838 1.00 69.62 89 A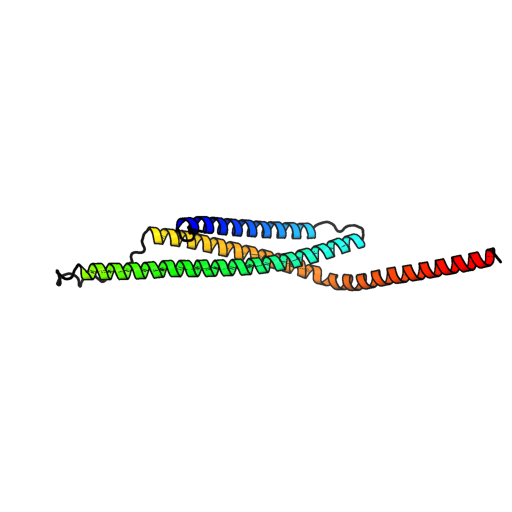LA A C 1
ATOM 713 O O . ALA A 1 89 ? -21.961 -3.373 25.897 1.00 69.62 89 ALA A O 1
ATOM 714 N N . ARG A 1 90 ? -21.553 -1.916 24.238 1.00 71.50 90 ARG A N 1
ATOM 715 C CA . ARG A 1 90 ? -22.388 -0.834 24.781 1.00 71.50 90 ARG A CA 1
ATOM 716 C C . ARG A 1 90 ? -23.863 -1.228 24.874 1.00 71.50 90 ARG A C 1
ATOM 718 O O . ARG A 1 90 ? -24.476 -1.013 25.910 1.00 71.50 90 ARG A O 1
ATOM 725 N N . ALA A 1 91 ? -24.437 -1.814 23.824 1.00 69.56 91 ALA A N 1
ATOM 726 C CA . ALA A 1 91 ? -25.846 -2.216 23.814 1.00 69.56 91 ALA A CA 1
ATOM 727 C C . ALA A 1 91 ? -26.147 -3.365 24.794 1.00 69.56 91 ALA A C 1
ATOM 729 O O . ALA A 1 91 ? -27.150 -3.320 25.498 1.00 69.56 91 ALA A O 1
ATOM 730 N N . GLY A 1 92 ? -25.268 -4.367 24.879 1.00 64.31 92 GLY A N 1
ATOM 731 C CA . GLY A 1 92 ? -25.402 -5.475 25.829 1.00 64.31 92 GLY A CA 1
ATOM 732 C C . GLY A 1 92 ? -25.291 -5.021 27.284 1.00 64.31 92 GLY A C 1
ATOM 733 O O . GLY A 1 92 ? -26.043 -5.496 28.129 1.00 64.31 92 GLY A O 1
ATOM 734 N N . SER A 1 93 ? -24.416 -4.049 27.563 1.00 61.50 93 SER A N 1
ATOM 735 C CA . SER A 1 93 ? -24.308 -3.439 28.891 1.00 61.50 93 SER A CA 1
ATOM 736 C C . SER A 1 93 ? -25.591 -2.684 29.277 1.00 61.50 93 SER A C 1
ATOM 738 O O . SER A 1 93 ? -26.083 -2.844 30.390 1.00 61.50 93 SER A O 1
ATOM 740 N N . ARG A 1 94 ? -26.214 -1.966 28.326 1.00 61.19 94 ARG A N 1
ATOM 741 C CA . ARG A 1 94 ? -27.517 -1.299 28.531 1.00 61.19 94 ARG A CA 1
ATOM 742 C C . ARG A 1 94 ? -28.648 -2.287 28.827 1.00 61.19 94 ARG A C 1
ATOM 744 O O . ARG A 1 94 ? -29.379 -2.083 29.785 1.00 61.19 94 ARG A O 1
ATOM 751 N N . LEU A 1 95 ? -28.750 -3.377 28.065 1.00 60.00 95 LEU A N 1
ATOM 752 C CA . LEU A 1 95 ? -29.781 -4.403 28.279 1.00 60.00 95 LEU A CA 1
ATOM 753 C C . LEU A 1 95 ? -29.614 -5.124 29.627 1.00 60.00 95 LEU A C 1
ATOM 755 O O . LEU A 1 95 ? -30.595 -5.361 30.321 1.00 60.00 95 LEU A O 1
ATOM 759 N N . SER A 1 96 ? -28.374 -5.421 30.032 1.00 58.03 96 SER A N 1
ATOM 760 C CA . SER A 1 96 ? -28.084 -6.032 31.338 1.00 58.03 96 SER A CA 1
ATOM 761 C C . SER A 1 96 ? -28.352 -5.088 32.517 1.00 58.03 96 SER A C 1
ATOM 763 O O . SER A 1 96 ? -28.669 -5.550 33.616 1.00 58.03 96 SER A O 1
ATOM 765 N N . ALA A 1 97 ? -28.206 -3.777 32.318 1.00 57.62 97 ALA A N 1
ATOM 766 C CA . ALA A 1 97 ? -28.595 -2.778 33.307 1.00 57.62 97 ALA A CA 1
ATOM 767 C C . ALA A 1 97 ? -30.126 -2.681 33.425 1.00 57.62 97 ALA A C 1
ATOM 769 O O . ALA A 1 97 ? -30.646 -2.718 34.535 1.00 57.62 97 ALA A O 1
ATOM 770 N N . GLU A 1 98 ? -30.850 -2.663 32.299 1.00 58.44 98 GLU A N 1
ATOM 771 C CA . GLU A 1 98 ? -32.322 -2.662 32.272 1.00 58.44 98 GLU A CA 1
ATOM 772 C C . GLU A 1 98 ? -32.928 -3.925 32.916 1.00 58.44 98 GLU A C 1
ATOM 774 O O . GLU A 1 98 ? -33.921 -3.835 33.639 1.00 58.44 98 GLU A O 1
ATOM 779 N N . GLU A 1 99 ? -32.330 -5.104 32.701 1.00 58.72 99 GLU A N 1
ATOM 780 C CA . GLU A 1 99 ? -32.757 -6.356 33.346 1.00 58.72 99 GLU A CA 1
ATOM 781 C C . GLU A 1 99 ? -32.551 -6.328 34.864 1.00 58.72 99 GLU A C 1
ATOM 783 O O . GLU A 1 99 ? -33.464 -6.698 35.601 1.00 58.72 99 GLU A O 1
ATOM 788 N N . ARG A 1 100 ? -31.401 -5.826 35.338 1.00 59.53 100 ARG A N 1
ATOM 789 C CA . ARG A 1 100 ? -31.126 -5.672 36.777 1.00 59.53 100 ARG A CA 1
ATOM 790 C C . ARG A 1 100 ? -32.060 -4.669 37.438 1.00 59.53 100 ARG A C 1
ATOM 792 O O . ARG A 1 100 ? -32.602 -4.957 38.497 1.00 59.53 100 ARG A O 1
ATOM 799 N N . GLN A 1 101 ? -32.316 -3.540 36.785 1.00 58.31 101 GLN A N 1
ATOM 800 C CA . GLN A 1 101 ? -33.233 -2.521 37.291 1.00 58.31 101 GLN A CA 1
ATOM 801 C C . GLN A 1 101 ? -34.679 -3.044 37.366 1.00 58.31 101 GLN A C 1
ATOM 803 O O . GLN A 1 101 ? -35.414 -2.731 38.303 1.00 58.31 101 GLN A O 1
ATOM 808 N N . ARG A 1 102 ? -35.089 -3.894 36.412 1.00 60.16 102 ARG A N 1
ATOM 809 C CA . ARG A 1 102 ? -36.390 -4.577 36.450 1.00 60.16 102 ARG A CA 1
ATOM 810 C C . ARG A 1 102 ? -36.446 -5.645 37.549 1.00 60.16 102 ARG A C 1
ATOM 812 O O . ARG A 1 102 ? -37.483 -5.777 38.193 1.00 60.16 102 ARG A O 1
ATOM 819 N N . GLU A 1 103 ? -35.370 -6.394 37.773 1.00 57.22 103 GLU A N 1
ATOM 820 C CA . GLU A 1 103 ? -35.288 -7.394 38.845 1.00 57.22 103 GLU A CA 1
ATOM 821 C C . GLU A 1 103 ? -35.325 -6.730 40.233 1.00 57.22 103 GLU A C 1
ATOM 823 O O . GLU A 1 103 ? -36.117 -7.1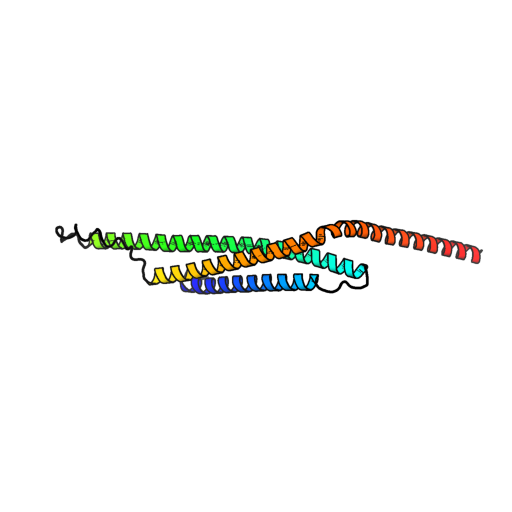50 41.072 1.00 57.22 103 GLU A O 1
ATOM 828 N N . GLU A 1 104 ? -34.598 -5.625 40.437 1.00 57.19 104 GLU A N 1
ATOM 829 C CA . GLU A 1 104 ? -34.645 -4.799 41.657 1.00 57.19 104 GLU A CA 1
ATOM 830 C C . GLU A 1 104 ? -36.031 -4.173 41.902 1.00 57.19 104 GLU A C 1
ATOM 832 O O . GLU A 1 104 ? -36.525 -4.175 43.031 1.00 57.19 104 GLU A O 1
ATOM 837 N N . GLN A 1 105 ? -36.727 -3.715 40.854 1.00 53.97 105 GLN A N 1
ATOM 838 C CA . GLN A 1 105 ? -38.122 -3.267 40.978 1.00 53.97 105 GLN A CA 1
ATOM 839 C C . GLN A 1 105 ? -39.077 -4.388 41.410 1.00 53.97 105 GLN A C 1
ATOM 841 O O . GLN A 1 105 ? -40.038 -4.123 42.134 1.00 53.97 105 GLN A O 1
ATOM 846 N N . LEU A 1 106 ? -38.834 -5.635 40.992 1.00 54.94 106 LEU A N 1
ATOM 847 C CA . LEU A 1 106 ? -39.675 -6.780 41.355 1.00 54.94 106 LEU A CA 1
ATOM 848 C C . LEU A 1 106 ? -39.458 -7.238 42.805 1.00 54.94 106 LEU A C 1
ATOM 850 O O . LEU A 1 106 ? -40.414 -7.704 43.426 1.00 54.94 106 LEU A O 1
ATOM 854 N N . VAL A 1 107 ? -38.256 -7.073 43.374 1.00 54.91 107 VAL A N 1
ATOM 855 C CA . VAL A 1 107 ? -38.011 -7.329 44.811 1.00 54.91 107 VAL A CA 1
ATOM 856 C C . VAL A 1 107 ? -38.449 -6.177 45.728 1.00 54.91 107 VAL A C 1
ATOM 858 O O . VAL A 1 107 ? -38.662 -6.410 46.914 1.00 54.91 107 VAL A O 1
ATOM 861 N N . SER A 1 108 ? -38.661 -4.965 45.204 1.00 48.59 108 SER A N 1
ATOM 862 C CA . SER A 1 108 ? -39.021 -3.767 45.989 1.00 48.59 108 SER A CA 1
ATOM 863 C C . SER A 1 108 ? -40.536 -3.501 46.131 1.00 48.59 108 SER A C 1
ATOM 865 O O . SER A 1 108 ? -40.930 -2.443 46.630 1.00 48.59 108 SER A O 1
ATOM 867 N N . PHE A 1 109 ? -41.416 -4.421 45.720 1.00 48.81 109 PHE A N 1
ATOM 868 C CA . PHE A 1 109 ? -42.874 -4.192 45.698 1.00 48.81 109 PHE A CA 1
ATOM 869 C C . PHE A 1 109 ? -43.536 -3.991 47.088 1.00 48.81 109 PHE A C 1
ATOM 871 O O . PHE A 1 109 ? -44.712 -3.646 47.147 1.00 48.81 109 PHE A O 1
ATOM 878 N N . ASP A 1 110 ? -42.812 -4.143 48.205 1.00 49.03 110 ASP A N 1
ATOM 879 C CA . ASP A 1 110 ? -43.378 -4.053 49.567 1.00 49.03 110 ASP A CA 1
ATOM 880 C C . ASP A 1 110 ? -43.255 -2.667 50.250 1.00 49.03 110 ASP A C 1
ATOM 882 O O . ASP A 1 110 ? -43.646 -2.499 51.402 1.00 49.03 110 ASP A O 1
ATOM 886 N N . SER A 1 111 ? -42.745 -1.628 49.576 1.00 52.09 111 SER A N 1
ATOM 887 C CA . SER A 1 111 ? -42.628 -0.280 50.173 1.00 52.09 111 SER A CA 1
ATOM 888 C C . SER A 1 111 ? -42.958 0.829 49.169 1.00 52.09 111 SER A C 1
ATOM 890 O O . SER A 1 111 ? -42.081 1.382 48.508 1.00 52.09 111 SER A O 1
ATOM 892 N N . HIS A 1 112 ? -44.250 1.129 49.017 1.00 44.38 112 HIS A N 1
ATOM 893 C CA . HIS A 1 112 ? -44.793 1.853 47.861 1.00 44.38 112 HIS A CA 1
ATOM 894 C C . HIS A 1 112 ? -44.872 3.392 47.970 1.00 44.38 112 HIS A C 1
ATOM 896 O O . HIS A 1 112 ? -45.437 4.011 47.076 1.00 44.38 112 HIS A O 1
ATOM 902 N N . GLU A 1 113 ? -44.333 4.060 48.997 1.00 47.78 113 GLU A N 1
ATOM 903 C CA . GLU A 1 113 ? -44.642 5.500 49.176 1.00 47.78 113 GLU A CA 1
ATOM 904 C C . GLU A 1 113 ? -43.468 6.491 49.104 1.00 47.78 113 GLU A C 1
ATOM 906 O O . GLU A 1 113 ? -43.720 7.685 48.974 1.00 47.78 113 GLU A O 1
ATOM 911 N N . GLU A 1 114 ? -42.203 6.057 49.058 1.00 47.19 114 GLU A N 1
ATOM 912 C CA . GLU A 1 114 ? -41.058 6.998 49.108 1.00 47.19 114 GLU A CA 1
ATOM 913 C C . GLU A 1 114 ? -40.212 7.074 47.818 1.00 47.19 114 GLU A C 1
ATOM 915 O O . GLU A 1 114 ? -39.347 7.936 47.674 1.00 47.19 114 GLU A O 1
ATOM 920 N N . TRP A 1 115 ? -40.485 6.222 46.824 1.00 48.31 115 TRP A N 1
ATOM 921 C CA . TRP A 1 115 ? -39.591 6.016 45.671 1.00 48.31 115 TRP A CA 1
ATOM 922 C C . TRP A 1 115 ? -39.712 7.042 44.531 1.00 48.31 115 TRP A C 1
ATOM 924 O O . TRP A 1 115 ? -38.852 7.112 43.655 1.00 48.31 115 TRP A O 1
ATOM 934 N N . ASN A 1 116 ? -40.754 7.875 44.527 1.00 45.28 116 ASN A N 1
ATOM 935 C CA . ASN A 1 116 ? -41.084 8.708 43.364 1.00 45.28 116 ASN A CA 1
ATOM 936 C C . ASN A 1 116 ? -40.209 9.972 43.216 1.00 45.28 116 ASN A C 1
ATOM 938 O O . ASN A 1 116 ? -40.402 10.745 42.280 1.00 45.28 116 ASN A O 1
ATOM 942 N N . GLN A 1 117 ? -39.272 10.211 44.141 1.00 42.69 117 GLN A N 1
ATOM 943 C CA . GLN A 1 117 ? -38.440 11.422 44.164 1.00 42.69 117 GLN A CA 1
ATOM 944 C C . GLN A 1 117 ? -36.936 11.157 43.960 1.00 42.69 117 GLN A C 1
ATOM 946 O O . GLN A 1 117 ? -36.198 12.099 43.690 1.00 42.69 117 GLN A O 1
ATOM 951 N N . MET A 1 118 ? -36.487 9.894 44.002 1.00 44.75 118 MET A N 1
ATOM 952 C CA . MET A 1 118 ? -35.085 9.514 43.740 1.00 44.75 118 MET A CA 1
ATOM 953 C C . MET A 1 118 ? -34.842 9.073 42.284 1.00 44.75 118 MET A C 1
ATOM 955 O O . MET A 1 118 ? -33.708 8.904 41.854 1.00 44.75 118 MET A O 1
ATOM 959 N N . GLN A 1 119 ? -35.904 8.904 41.493 1.00 46.12 119 GLN A N 1
ATOM 960 C CA . GLN A 1 119 ? -35.821 8.297 40.162 1.00 46.12 119 GLN A CA 1
ATOM 961 C C . GLN A 1 119 ? -35.321 9.245 39.053 1.00 46.12 119 GLN A C 1
ATOM 963 O O . GLN A 1 119 ? -35.215 8.838 37.903 1.00 46.12 119 GLN A O 1
ATOM 968 N N . SER A 1 120 ? -35.022 10.510 39.368 1.00 42.00 120 SER A N 1
ATOM 969 C CA . SER A 1 120 ? -34.609 11.514 38.375 1.00 42.00 120 SER A CA 1
ATOM 970 C C . SER A 1 120 ? -33.108 11.823 38.358 1.00 42.00 120 SER A C 1
ATOM 972 O O . SER A 1 120 ? -32.716 12.775 37.685 1.00 42.00 120 SER A O 1
ATOM 974 N N . GLN A 1 121 ? -32.269 11.099 39.113 1.00 39.72 121 GLN A N 1
ATOM 975 C CA . GLN A 1 121 ? -30.841 11.441 39.235 1.00 39.72 121 GLN A CA 1
ATOM 976 C C . GLN A 1 121 ? -29.850 10.308 38.911 1.00 39.72 121 GLN A C 1
ATOM 978 O O . GLN A 1 121 ? -28.668 10.595 38.761 1.00 39.72 121 GLN A O 1
ATOM 983 N N . GLU A 1 122 ? -30.300 9.070 38.689 1.00 44.91 122 GLU A N 1
ATOM 984 C CA . GLU A 1 122 ? -29.417 7.921 38.404 1.00 44.91 122 GLU A CA 1
ATOM 985 C C . GLU A 1 122 ? -29.746 7.225 37.070 1.00 44.91 122 GLU A C 1
ATOM 987 O O . GLU A 1 122 ? -29.767 6.004 36.964 1.00 44.91 122 GLU A O 1
ATOM 992 N N . ASP A 1 123 ? -29.935 8.001 35.999 1.00 43.09 123 ASP A N 1
ATOM 993 C CA . ASP A 1 123 ? -29.891 7.487 34.613 1.00 43.09 123 ASP A CA 1
ATOM 994 C C . ASP A 1 123 ? -28.440 7.219 34.136 1.00 43.09 123 ASP A C 1
ATOM 996 O O . ASP A 1 123 ? -28.134 7.208 32.939 1.00 43.09 123 ASP A O 1
ATOM 1000 N N . GLU A 1 124 ? -27.506 6.997 35.064 1.00 47.75 124 GLU A N 1
ATOM 1001 C CA . GLU A 1 124 ? -26.163 6.525 34.747 1.00 47.75 124 GLU A CA 1
ATOM 1002 C C . GLU A 1 124 ? -26.210 4.997 34.695 1.00 47.75 124 GLU A C 1
ATOM 1004 O O . GLU A 1 124 ? -25.916 4.295 35.658 1.00 47.75 124 GLU A O 1
ATOM 1009 N N . VAL A 1 125 ? -26.668 4.489 33.544 1.00 50.34 125 VAL A N 1
ATOM 1010 C CA . VAL A 1 125 ? -26.615 3.072 33.160 1.00 50.34 125 VAL A CA 1
ATOM 1011 C C . VAL A 1 125 ? -25.300 2.486 33.666 1.00 50.34 125 VAL A C 1
ATOM 1013 O O . VAL A 1 125 ? -24.239 2.862 33.167 1.00 50.34 125 VAL A O 1
ATOM 1016 N N . ALA A 1 126 ? -25.372 1.584 34.646 1.00 54.41 126 ALA A N 1
ATOM 1017 C CA . ALA A 1 126 ? -24.205 0.976 35.271 1.00 54.41 126 ALA A CA 1
ATOM 1018 C C . ALA A 1 126 ? -23.490 0.047 34.276 1.00 54.41 126 ALA A C 1
ATOM 1020 O O . ALA A 1 126 ? -23.621 -1.180 34.315 1.00 54.41 126 ALA A O 1
ATOM 1021 N N . ILE A 1 127 ? -22.732 0.642 33.353 1.00 58.00 127 ILE A N 1
ATOM 1022 C CA . ILE A 1 127 ? -21.682 -0.051 32.621 1.00 58.00 127 ILE A CA 1
ATOM 1023 C C . ILE A 1 127 ? -20.720 -0.541 33.694 1.00 58.00 127 ILE A C 1
ATOM 1025 O O . ILE A 1 127 ? -20.194 0.257 34.470 1.00 58.00 127 ILE A O 1
ATOM 1029 N N . THR A 1 128 ? -20.527 -1.856 33.786 1.00 64.88 128 THR A N 1
ATOM 1030 C CA . THR A 1 128 ? -19.611 -2.400 34.789 1.00 64.88 128 THR A CA 1
ATOM 1031 C C . THR A 1 128 ? -18.214 -1.818 34.563 1.00 64.88 128 THR A C 1
ATOM 1033 O O . THR A 1 128 ? -17.817 -1.578 33.422 1.00 64.88 128 THR A O 1
ATOM 1036 N N . GLU A 1 129 ? -17.450 -1.580 35.629 1.00 68.44 129 GLU A N 1
ATOM 1037 C CA . GLU A 1 129 ? -16.088 -1.029 35.526 1.00 68.44 129 GLU A CA 1
ATOM 1038 C C . GLU A 1 129 ? -15.213 -1.843 34.549 1.00 68.44 129 GLU A C 1
ATOM 1040 O O . GLU A 1 129 ? -14.466 -1.282 33.748 1.00 68.44 129 GLU A O 1
ATOM 1045 N N . GLN A 1 130 ? -15.425 -3.162 34.515 1.00 65.25 130 GLN A N 1
ATOM 1046 C CA . GLN A 1 130 ? -14.789 -4.090 33.582 1.00 65.25 130 GLN A CA 1
ATOM 1047 C C . GLN A 1 130 ? -15.212 -3.882 32.111 1.00 65.25 130 GLN A C 1
ATOM 1049 O O . GLN A 1 130 ? -14.378 -3.983 31.210 1.00 65.25 130 GLN A O 1
ATOM 1054 N N . ASP A 1 131 ? -16.485 -3.579 31.838 1.00 67.12 131 ASP A N 1
ATOM 1055 C CA . ASP A 1 131 ? -16.954 -3.256 30.482 1.00 67.12 131 ASP A CA 1
ATOM 1056 C C . ASP A 1 131 ? -16.400 -1.902 30.009 1.00 67.12 131 ASP A C 1
ATOM 1058 O O . ASP A 1 131 ? -16.042 -1.751 28.840 1.00 67.12 131 ASP A O 1
ATOM 1062 N N . LEU A 1 132 ? -16.291 -0.923 30.914 1.00 72.31 132 LEU A N 1
ATOM 1063 C CA . LEU A 1 132 ? -15.683 0.382 30.639 1.00 72.31 132 LEU A CA 1
ATOM 1064 C C . LEU A 1 132 ? -14.205 0.253 30.257 1.00 72.31 132 LEU A C 1
ATOM 1066 O O . LEU A 1 132 ? -13.752 0.917 29.322 1.00 72.31 132 LEU A O 1
ATOM 1070 N N . GLU A 1 133 ? -13.459 -0.601 30.955 1.00 75.06 133 GLU A N 1
ATOM 1071 C CA . GLU A 1 133 ? -12.045 -0.851 30.676 1.00 75.06 133 GLU A CA 1
ATOM 1072 C C . GLU A 1 133 ? -11.844 -1.526 29.309 1.00 75.06 133 GLU A C 1
ATOM 1074 O O . GLU A 1 133 ? -11.064 -1.037 28.490 1.00 75.06 133 GLU A O 1
ATOM 1079 N N . LEU A 1 134 ? -12.650 -2.545 28.988 1.00 71.25 134 LEU A N 1
ATOM 1080 C CA . LEU A 1 134 ? -12.648 -3.194 27.669 1.00 71.25 134 LEU A CA 1
ATOM 1081 C C . LEU A 1 134 ? -13.023 -2.232 26.532 1.00 71.25 134 LEU A C 1
ATOM 1083 O O . LEU A 1 134 ? -12.461 -2.300 25.436 1.00 71.25 134 LEU A O 1
ATOM 1087 N N . ILE A 1 135 ? -13.980 -1.329 26.761 1.00 75.00 135 ILE A N 1
ATOM 1088 C CA . ILE A 1 135 ? -14.348 -0.302 25.778 1.00 75.00 135 ILE A CA 1
ATOM 1089 C C . ILE A 1 135 ? -13.175 0.658 25.547 1.00 75.00 135 ILE A C 1
ATOM 1091 O O . ILE A 1 135 ? -12.869 0.952 24.392 1.00 75.00 135 ILE A O 1
ATOM 1095 N N . LYS A 1 136 ? -12.494 1.116 26.605 1.00 80.69 136 LYS A N 1
ATOM 1096 C CA . LYS A 1 136 ? -11.327 2.010 26.494 1.00 80.69 136 LYS A CA 1
ATOM 1097 C C . LYS A 1 136 ? -10.171 1.369 25.728 1.00 80.69 136 LYS A C 1
ATOM 1099 O O . LYS A 1 136 ? -9.567 2.022 24.873 1.00 80.69 136 L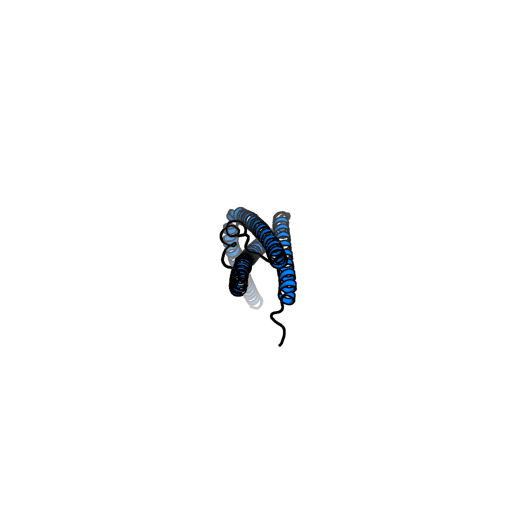YS A O 1
ATOM 1104 N N . GLU A 1 137 ? -9.870 0.104 26.006 1.00 77.50 137 GLU A N 1
ATOM 1105 C CA . GLU A 1 137 ? -8.828 -0.645 25.297 1.00 77.50 137 GLU A CA 1
ATOM 1106 C C . GLU A 1 137 ? -9.136 -0.715 23.793 1.00 77.50 137 GLU A C 1
ATOM 1108 O O . GLU A 1 137 ? -8.301 -0.372 22.954 1.00 77.50 137 GLU A O 1
ATOM 1113 N N . ARG A 1 138 ? -10.383 -1.045 23.441 1.00 76.75 138 ARG A N 1
ATOM 1114 C CA . ARG A 1 138 ? -10.822 -1.117 22.040 1.00 76.75 138 ARG A CA 1
ATOM 1115 C C . ARG A 1 138 ? -10.848 0.237 21.343 1.00 76.75 138 ARG A C 1
ATOM 1117 O O . ARG A 1 138 ? -10.462 0.327 20.182 1.00 76.75 138 ARG A O 1
ATOM 1124 N N . GLU A 1 139 ? -11.265 1.304 22.019 1.00 83.19 139 GLU A N 1
ATOM 1125 C CA . GLU A 1 139 ? -11.184 2.656 21.452 1.00 83.19 139 GLU A CA 1
ATOM 1126 C C . GLU A 1 139 ? -9.738 3.057 21.152 1.00 83.19 139 GLU A C 1
ATOM 1128 O O . GLU A 1 139 ? -9.470 3.683 20.125 1.00 83.19 139 GLU A O 1
ATOM 1133 N N . THR A 1 140 ? -8.799 2.656 22.009 1.00 84.38 140 THR A N 1
ATOM 1134 C CA . THR A 1 140 ? -7.366 2.877 21.782 1.00 84.38 140 THR A CA 1
ATOM 1135 C C . THR A 1 140 ? -6.881 2.100 20.558 1.00 84.38 140 THR A C 1
ATOM 1137 O O . THR A 1 140 ? -6.215 2.675 19.697 1.00 84.38 140 THR A O 1
ATOM 1140 N N . ALA A 1 141 ? -7.292 0.837 20.415 1.00 79.62 141 ALA A N 1
ATOM 1141 C CA . ALA A 1 141 ? -6.991 0.020 19.240 1.00 79.62 141 ALA A CA 1
ATOM 1142 C C . ALA A 1 141 ? -7.544 0.630 17.938 1.00 79.62 141 ALA A C 1
ATOM 1144 O O . ALA A 1 141 ? -6.848 0.663 16.923 1.00 79.62 141 ALA A O 1
ATOM 1145 N N . ILE A 1 142 ? -8.766 1.175 17.963 1.00 84.00 142 ILE A N 1
ATOM 1146 C CA . ILE A 1 142 ? -9.356 1.865 16.804 1.00 84.00 142 ILE A CA 1
ATOM 1147 C C . ILE A 1 142 ? -8.553 3.112 16.438 1.00 84.00 142 ILE A C 1
ATOM 1149 O O . ILE A 1 142 ? -8.292 3.325 15.257 1.00 84.00 142 ILE A O 1
ATOM 1153 N N . ARG A 1 143 ? -8.138 3.924 17.417 1.00 87.12 143 ARG A N 1
ATOM 1154 C CA . ARG A 1 143 ? -7.309 5.111 17.147 1.00 87.12 143 ARG A CA 1
ATOM 1155 C C . ARG A 1 143 ? -5.982 4.734 16.499 1.00 87.12 143 ARG A C 1
ATOM 1157 O O . ARG A 1 143 ? -5.563 5.406 15.561 1.00 87.12 143 ARG A O 1
ATOM 1164 N N . GLN A 1 144 ? -5.351 3.655 16.964 1.00 85.19 144 GLN A N 1
ATOM 1165 C CA . GLN A 1 144 ? -4.130 3.145 16.344 1.00 85.19 144 GLN A CA 1
ATOM 1166 C C . GLN A 1 144 ? -4.387 2.697 14.901 1.00 85.19 144 GLN A C 1
ATOM 1168 O O . GLN A 1 144 ? -3.646 3.076 14.002 1.00 85.19 144 GLN A O 1
ATOM 1173 N N . LEU A 1 145 ? -5.477 1.968 14.656 1.00 84.62 145 LEU A N 1
ATOM 1174 C CA . LEU A 1 145 ? -5.857 1.546 13.310 1.00 84.62 145 LEU A CA 1
ATOM 1175 C C . LEU A 1 145 ? -6.134 2.736 12.378 1.00 84.62 145 LEU A C 1
ATOM 1177 O O . LEU A 1 145 ? -5.781 2.700 11.202 1.00 84.62 145 LEU A O 1
ATOM 1181 N N . GLU A 1 146 ? -6.760 3.797 12.883 1.00 87.12 146 GLU A N 1
ATOM 1182 C CA . GLU A 1 146 ? -6.997 5.026 12.122 1.00 87.12 146 GLU A CA 1
ATOM 1183 C C . GLU A 1 146 ? -5.682 5.740 11.776 1.00 87.12 146 GLU A C 1
ATOM 1185 O O . GLU A 1 146 ? -5.522 6.182 10.636 1.00 87.12 146 GLU A O 1
ATOM 1190 N N . ALA A 1 147 ? -4.716 5.782 12.700 1.00 88.25 147 ALA A N 1
ATOM 1191 C CA . ALA A 1 147 ? -3.368 6.282 12.424 1.00 88.25 147 ALA A CA 1
ATOM 1192 C C . ALA A 1 147 ? -2.653 5.431 11.358 1.00 88.25 147 ALA A C 1
ATOM 1194 O O . ALA A 1 147 ? -2.142 5.973 10.378 1.00 88.25 147 ALA A O 1
ATOM 1195 N N . ASP A 1 148 ? -2.710 4.104 11.474 1.00 86.94 148 ASP A N 1
ATOM 1196 C CA . ASP A 1 148 ? -2.109 3.185 10.505 1.00 86.94 148 ASP A CA 1
ATOM 1197 C C . ASP A 1 148 ? -2.717 3.353 9.097 1.00 86.94 148 ASP A C 1
ATOM 1199 O O . ASP A 1 148 ? -2.014 3.223 8.093 1.00 86.94 148 ASP A O 1
ATOM 1203 N N . ILE A 1 149 ? -4.017 3.660 8.994 1.00 87.25 149 ILE A N 1
ATOM 1204 C CA . ILE A 1 149 ? -4.690 3.961 7.718 1.00 87.25 149 ILE A CA 1
ATOM 1205 C C . ILE A 1 149 ? -4.189 5.287 7.127 1.00 87.25 149 ILE A C 1
ATOM 1207 O O . ILE A 1 149 ? -4.028 5.394 5.908 1.00 87.25 149 ILE A O 1
ATOM 1211 N N . LEU A 1 150 ? -3.954 6.309 7.954 1.00 90.00 150 LEU A N 1
ATOM 1212 C CA . LEU A 1 150 ? -3.383 7.580 7.494 1.00 90.00 150 LEU A CA 1
ATOM 1213 C C . LEU A 1 150 ? -1.969 7.387 6.942 1.00 90.00 150 LEU A C 1
ATOM 1215 O O . LEU A 1 150 ? -1.663 7.928 5.878 1.00 90.00 150 LEU A O 1
ATOM 1219 N N . ASP A 1 151 ? -1.157 6.561 7.597 1.00 89.94 151 ASP A N 1
ATOM 1220 C CA . ASP A 1 151 ? 0.186 6.219 7.127 1.00 89.94 151 ASP A CA 1
ATOM 1221 C C . ASP A 1 151 ? 0.148 5.515 5.764 1.00 89.94 151 ASP A C 1
ATOM 1223 O O . ASP A 1 151 ? 0.868 5.894 4.841 1.00 89.94 151 ASP A O 1
ATOM 1227 N N . VAL A 1 152 ? -0.755 4.545 5.589 1.00 91.06 152 VAL A N 1
ATOM 1228 C CA . VAL A 1 152 ? -0.968 3.871 4.296 1.00 91.06 152 VAL A CA 1
ATOM 1229 C C . VAL A 1 152 ? -1.405 4.860 3.211 1.00 91.06 152 VAL A C 1
ATOM 1231 O O . VAL A 1 152 ? -0.927 4.789 2.080 1.00 91.06 152 VAL A O 1
ATOM 1234 N N . ASN A 1 153 ? -2.269 5.826 3.537 1.00 90.94 153 ASN A N 1
ATOM 1235 C CA . ASN A 1 153 ? -2.656 6.871 2.586 1.00 90.94 153 ASN A CA 1
ATOM 1236 C C . ASN A 1 153 ? -1.472 7.764 2.188 1.00 90.94 153 ASN A C 1
ATOM 1238 O O . ASN A 1 153 ? -1.424 8.229 1.049 1.00 90.94 153 ASN A O 1
ATOM 1242 N N . GLN A 1 154 ? -0.525 8.017 3.095 1.00 93.00 154 GLN A N 1
ATOM 1243 C CA . GLN A 1 154 ? 0.689 8.754 2.755 1.00 93.00 154 GLN A CA 1
ATOM 1244 C C . GLN A 1 154 ? 1.571 7.950 1.795 1.00 93.00 154 GLN A C 1
ATOM 1246 O O . GLN A 1 154 ? 2.010 8.497 0.787 1.00 93.00 154 GLN A O 1
ATOM 1251 N N . ILE A 1 155 ? 1.733 6.644 2.029 1.00 93.62 155 ILE A N 1
ATOM 1252 C CA . ILE A 1 155 ? 2.440 5.742 1.107 1.00 93.62 155 ILE A CA 1
ATOM 1253 C C . ILE A 1 155 ? 1.787 5.756 -0.285 1.00 93.62 155 ILE A C 1
ATOM 1255 O O . ILE A 1 155 ? 2.484 5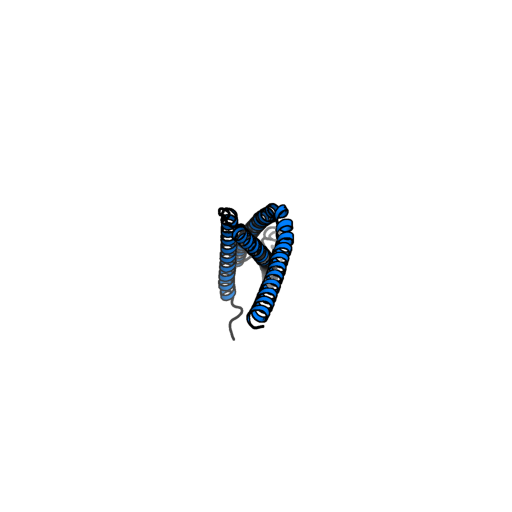.822 -1.292 1.00 93.62 155 ILE A O 1
ATOM 1259 N N . PHE A 1 156 ? 0.453 5.768 -0.372 1.00 91.94 156 PHE A N 1
ATOM 1260 C CA . PHE A 1 156 ? -0.246 5.881 -1.658 1.00 91.94 156 PHE A CA 1
ATOM 1261 C C . PHE A 1 156 ? 0.061 7.180 -2.405 1.00 91.94 156 PHE A C 1
ATOM 1263 O O . PHE A 1 156 ? 0.190 7.161 -3.628 1.00 91.94 156 PHE A O 1
ATOM 1270 N N . LYS A 1 157 ? 0.172 8.308 -1.695 1.00 91.81 157 LYS A N 1
ATOM 1271 C CA . LYS A 1 157 ? 0.552 9.588 -2.310 1.00 91.81 157 LYS A CA 1
ATOM 1272 C C . LYS A 1 157 ? 1.985 9.547 -2.823 1.00 91.81 157 LYS A C 1
ATOM 1274 O O . LYS A 1 157 ? 2.229 9.985 -3.944 1.00 91.81 157 LYS A O 1
ATOM 1279 N N . ASP A 1 158 ? 2.897 8.991 -2.031 1.00 91.06 158 ASP A N 1
ATOM 1280 C CA . ASP A 1 158 ? 4.292 8.809 -2.427 1.00 91.06 158 ASP A CA 1
ATOM 1281 C C . ASP A 1 158 ? 4.380 7.926 -3.683 1.00 91.06 158 ASP A C 1
ATOM 1283 O O . ASP A 1 158 ? 5.068 8.270 -4.643 1.00 91.06 158 ASP A O 1
ATOM 1287 N N . LEU A 1 159 ? 3.617 6.829 -3.724 1.00 89.50 159 LEU A N 1
ATOM 1288 C CA . LEU A 1 159 ? 3.552 5.929 -4.872 1.00 89.50 159 LEU A CA 1
ATOM 1289 C C . LEU A 1 159 ? 2.960 6.609 -6.112 1.00 89.50 159 LEU A C 1
ATOM 1291 O O . LEU A 1 159 ? 3.504 6.468 -7.203 1.00 89.50 159 LEU A O 1
ATOM 1295 N N . ALA A 1 160 ? 1.882 7.380 -5.952 1.00 86.81 160 ALA A N 1
ATOM 1296 C CA . ALA A 1 160 ? 1.274 8.132 -7.047 1.00 86.81 160 ALA A CA 1
ATOM 1297 C C . ALA A 1 160 ? 2.247 9.158 -7.642 1.00 86.81 160 ALA A C 1
ATOM 1299 O O . ALA A 1 160 ? 2.321 9.288 -8.861 1.00 86.81 160 ALA A O 1
ATOM 1300 N N . MET A 1 161 ? 3.025 9.842 -6.799 1.00 87.12 161 MET A N 1
ATOM 1301 C CA . MET A 1 161 ? 4.079 10.757 -7.239 1.00 87.12 161 MET A CA 1
ATOM 1302 C C . MET A 1 161 ? 5.186 10.006 -7.994 1.00 87.12 161 MET A C 1
ATOM 1304 O O . MET A 1 161 ? 5.531 10.387 -9.107 1.00 87.12 161 MET A O 1
ATOM 1308 N N . MET A 1 162 ? 5.665 8.876 -7.456 1.00 84.12 162 MET A N 1
ATOM 1309 C CA . MET A 1 162 ? 6.677 8.045 -8.121 1.00 84.12 162 MET A CA 1
ATOM 1310 C C . MET A 1 162 ? 6.222 7.516 -9.489 1.00 84.12 162 MET A C 1
ATOM 1312 O O . MET A 1 162 ? 7.051 7.399 -10.393 1.00 84.12 162 MET A O 1
ATOM 1316 N N . ILE A 1 163 ? 4.938 7.177 -9.642 1.00 79.69 163 ILE A N 1
ATOM 1317 C CA . ILE A 1 163 ? 4.352 6.720 -10.910 1.00 79.69 163 ILE A CA 1
ATOM 1318 C C . ILE A 1 163 ? 4.178 7.892 -11.882 1.00 79.69 163 ILE A C 1
ATOM 1320 O O . ILE A 1 163 ? 4.539 7.768 -13.050 1.00 79.69 163 ILE A O 1
ATOM 1324 N N . HIS A 1 164 ? 3.664 9.031 -11.412 1.00 78.44 164 HIS A N 1
ATOM 1325 C CA . HIS A 1 164 ? 3.469 10.226 -12.236 1.00 78.44 164 HIS A CA 1
ATOM 1326 C C . HIS A 1 164 ? 4.790 10.725 -12.836 1.00 78.44 164 HIS A C 1
ATOM 1328 O O . HIS A 1 164 ? 4.861 10.986 -14.035 1.00 78.44 164 HIS A O 1
ATOM 1334 N N . ASP A 1 165 ? 5.860 10.761 -12.041 1.00 71.12 165 ASP A N 1
ATOM 1335 C CA . ASP A 1 165 ? 7.192 11.181 -12.491 1.00 71.12 165 ASP A CA 1
ATOM 1336 C C . ASP A 1 165 ? 7.814 10.228 -13.539 1.00 71.12 165 ASP A C 1
ATOM 1338 O O . ASP A 1 165 ? 8.847 10.539 -14.130 1.00 71.12 165 ASP A O 1
ATOM 1342 N N . GLN A 1 166 ? 7.198 9.066 -13.801 1.00 65.19 166 GLN A N 1
ATOM 1343 C CA . GLN A 1 166 ? 7.601 8.112 -14.845 1.00 65.19 166 GLN A CA 1
ATOM 1344 C C . GLN A 1 166 ? 6.787 8.236 -16.152 1.00 65.19 166 GLN A C 1
ATOM 1346 O O . GLN A 1 166 ? 7.128 7.568 -17.131 1.00 65.19 166 GLN A O 1
ATOM 1351 N N . GLY A 1 167 ? 5.759 9.098 -16.201 1.00 55.31 167 GLY A N 1
ATOM 1352 C CA . GLY A 1 167 ? 4.760 9.178 -17.281 1.00 55.31 167 GLY A CA 1
ATOM 1353 C C . GLY A 1 167 ? 5.286 9.545 -18.676 1.00 55.31 167 GLY A C 1
ATOM 1354 O O . GLY A 1 167 ? 4.799 8.992 -19.655 1.00 55.31 167 GLY A O 1
ATOM 1355 N N . ASP A 1 168 ? 6.331 10.370 -18.789 1.00 53.00 168 ASP A N 1
ATOM 1356 C CA . ASP A 1 168 ? 6.923 10.738 -20.093 1.00 53.00 168 ASP A CA 1
ATOM 1357 C C . ASP A 1 168 ? 7.818 9.633 -20.693 1.00 53.00 168 ASP A C 1
ATOM 1359 O O . ASP A 1 168 ? 8.346 9.759 -21.799 1.00 53.00 168 ASP A O 1
ATOM 1363 N N . LEU A 1 169 ? 8.045 8.545 -19.952 1.00 50.00 169 LEU A N 1
ATOM 1364 C CA . LEU A 1 169 ? 9.123 7.599 -20.225 1.00 50.00 169 LEU A CA 1
ATOM 1365 C C . LEU A 1 169 ? 8.631 6.231 -20.726 1.00 50.00 169 LEU A C 1
ATOM 1367 O O . LEU A 1 169 ? 9.402 5.503 -21.357 1.00 50.00 169 LEU A O 1
ATOM 1371 N N . ILE A 1 170 ? 7.350 5.913 -20.512 1.00 51.16 170 ILE A N 1
ATOM 1372 C CA . ILE A 1 170 ? 6.690 4.668 -20.947 1.00 51.16 170 ILE A CA 1
ATOM 1373 C C . ILE A 1 170 ? 6.585 4.595 -22.482 1.00 51.16 170 ILE A C 1
ATOM 1375 O O . ILE A 1 170 ? 6.904 3.552 -23.055 1.00 51.16 170 ILE A O 1
ATOM 1379 N N . ASP A 1 171 ? 6.304 5.717 -23.156 1.00 53.47 171 ASP A N 1
ATOM 1380 C CA . ASP A 1 171 ? 6.262 5.805 -24.630 1.00 53.47 171 ASP A CA 1
ATOM 1381 C C . ASP A 1 171 ? 7.596 5.397 -25.285 1.00 53.47 171 ASP A C 1
ATOM 1383 O O . ASP A 1 171 ? 7.639 4.831 -26.377 1.00 53.47 171 ASP A O 1
ATOM 1387 N N . SER A 1 172 ? 8.720 5.613 -24.594 1.00 54.59 172 SER A N 1
ATOM 1388 C CA . SER A 1 172 ? 10.046 5.229 -25.094 1.00 54.59 172 SER A CA 1
ATOM 1389 C C . SER A 1 172 ? 10.367 3.738 -24.920 1.00 54.59 172 SER A C 1
ATOM 1391 O O . SER A 1 172 ? 11.310 3.231 -25.529 1.00 54.59 172 SER A O 1
ATOM 1393 N N . ILE A 1 173 ? 9.620 3.013 -24.081 1.00 52.47 173 ILE A N 1
ATOM 1394 C CA . ILE A 1 173 ? 9.842 1.589 -23.802 1.00 52.47 173 ILE A CA 1
ATOM 1395 C C . ILE A 1 173 ? 9.122 0.726 -24.833 1.00 52.47 173 ILE A C 1
ATOM 1397 O O . ILE A 1 173 ? 9.739 -0.225 -25.321 1.00 52.47 173 ILE A O 1
ATOM 1401 N N . GLU A 1 174 ? 7.880 1.070 -25.184 1.00 55.97 174 GLU A N 1
ATOM 1402 C CA . GLU A 1 174 ? 7.105 0.399 -26.236 1.00 55.97 174 GLU A CA 1
ATOM 1403 C C . GLU A 1 174 ? 7.821 0.537 -27.590 1.00 55.97 174 GLU A C 1
ATOM 1405 O O . GLU A 1 174 ? 8.155 -0.472 -28.214 1.00 55.97 174 GLU A O 1
ATOM 1410 N N . ALA A 1 175 ? 8.264 1.756 -27.926 1.00 55.91 175 ALA A N 1
ATOM 1411 C CA . ALA A 1 175 ? 9.076 2.033 -29.114 1.00 55.91 175 ALA A CA 1
ATOM 1412 C C . ALA A 1 175 ? 10.415 1.258 -29.158 1.00 55.91 175 ALA A C 1
ATOM 1414 O O . ALA A 1 175 ? 10.941 0.949 -30.228 1.00 55.91 175 ALA A O 1
ATOM 1415 N N . ASN A 1 176 ? 10.993 0.911 -28.000 1.00 56.81 176 ASN A N 1
ATOM 1416 C CA . ASN A 1 176 ? 12.268 0.189 -27.928 1.00 56.81 176 ASN A CA 1
ATOM 1417 C C . ASN A 1 176 ? 12.126 -1.344 -27.841 1.00 56.81 176 ASN A C 1
ATOM 1419 O O . ASN A 1 176 ? 13.071 -2.042 -28.222 1.00 56.81 176 ASN A O 1
ATOM 1423 N N . VAL A 1 177 ? 10.991 -1.888 -27.362 1.00 61.62 177 VAL A N 1
ATOM 1424 C CA . VAL A 1 177 ? 10.650 -3.318 -27.554 1.00 61.62 177 VAL A CA 1
ATOM 1425 C C . VAL A 1 177 ? 10.567 -3.589 -29.050 1.00 61.62 177 VAL A C 1
ATOM 1427 O O . VAL A 1 177 ? 11.257 -4.481 -29.537 1.00 61.62 177 VAL A O 1
ATOM 1430 N N . GLU A 1 178 ? 9.802 -2.754 -29.756 1.00 58.53 178 GLU A N 1
ATOM 1431 C CA . GLU A 1 178 ? 9.645 -2.814 -31.207 1.00 58.53 178 GLU A CA 1
ATOM 1432 C C . GLU A 1 178 ? 11.010 -2.708 -31.905 1.00 58.53 178 GLU A C 1
ATOM 1434 O O . GLU A 1 178 ? 11.363 -3.545 -32.730 1.00 58.53 178 GLU A O 1
ATOM 1439 N N . SER A 1 179 ? 11.862 -1.766 -31.484 1.00 59.59 179 SER A N 1
ATOM 1440 C CA . SER A 1 179 ? 13.228 -1.646 -32.015 1.00 59.59 179 SER A CA 1
ATOM 1441 C C . SER A 1 179 ? 14.095 -2.893 -31.772 1.00 59.59 179 SER A C 1
ATOM 1443 O O . SER A 1 179 ? 14.819 -3.333 -32.664 1.00 59.59 179 SER A O 1
ATOM 1445 N N . SER A 1 180 ? 14.026 -3.507 -30.586 1.00 67.31 180 SER A N 1
ATOM 1446 C CA . SER A 1 180 ? 14.821 -4.702 -30.252 1.00 67.31 180 SER A CA 1
ATOM 1447 C C . SER A 1 180 ? 14.388 -5.932 -31.050 1.00 67.31 180 SER A C 1
ATOM 1449 O O . SER A 1 180 ? 15.242 -6.686 -31.516 1.00 67.31 180 SER A O 1
ATOM 1451 N N . GLU A 1 181 ? 13.083 -6.118 -31.242 1.00 68.75 181 GLU A N 1
ATOM 1452 C CA . GLU A 1 181 ? 12.525 -7.161 -32.105 1.00 68.75 181 GLU A CA 1
ATOM 1453 C C . GLU A 1 181 ? 12.994 -6.975 -33.555 1.00 68.75 181 GLU A C 1
ATOM 1455 O O . GLU A 1 181 ? 13.573 -7.892 -34.141 1.00 68.75 181 GLU A O 1
ATOM 1460 N N . VAL A 1 182 ? 12.905 -5.744 -34.071 1.00 68.19 182 VAL A N 1
ATOM 1461 C CA . VAL A 1 182 ? 13.407 -5.369 -35.403 1.00 68.19 182 VAL A CA 1
ATOM 1462 C C . VAL A 1 182 ? 14.920 -5.596 -35.533 1.00 68.19 182 VAL A C 1
ATOM 1464 O O . VAL A 1 182 ? 15.405 -6.011 -36.587 1.00 68.19 182 VAL A O 1
ATOM 1467 N N . HIS A 1 183 ? 15.708 -5.336 -34.487 1.00 79.00 183 HIS A N 1
ATOM 1468 C CA . HIS A 1 183 ? 17.152 -5.578 -34.504 1.00 79.00 183 HIS A CA 1
ATOM 1469 C C . HIS A 1 183 ? 17.502 -7.069 -34.542 1.00 79.00 183 HIS A C 1
ATOM 1471 O O . HIS A 1 183 ? 18.431 -7.444 -35.260 1.00 79.00 183 HIS A O 1
ATOM 1477 N N . VAL A 1 184 ? 16.770 -7.916 -33.813 1.00 81.81 184 VAL A N 1
ATOM 1478 C CA . VAL A 1 184 ? 16.964 -9.375 -33.833 1.00 81.81 184 VAL A CA 1
ATOM 1479 C C . VAL A 1 184 ? 16.553 -9.951 -35.184 1.00 81.81 184 VAL A C 1
ATOM 1481 O O . VAL A 1 184 ? 17.308 -10.738 -35.748 1.00 81.81 184 VAL A O 1
ATOM 1484 N N . GLU A 1 185 ? 15.422 -9.516 -35.736 1.00 78.69 185 GLU A N 1
ATOM 1485 C CA . GLU A 1 185 ? 14.961 -9.923 -37.067 1.00 78.69 185 GLU A CA 1
ATOM 1486 C C . GLU A 1 185 ? 15.964 -9.528 -38.164 1.00 78.69 185 GLU A C 1
ATOM 1488 O O . GLU A 1 185 ? 16.362 -10.340 -38.997 1.00 78.69 185 GLU A O 1
ATOM 1493 N N . ARG A 1 186 ? 16.491 -8.299 -38.123 1.00 82.81 186 ARG A N 1
ATOM 1494 C CA . ARG A 1 186 ? 17.550 -7.888 -39.058 1.00 82.81 186 ARG A CA 1
ATOM 1495 C C . ARG A 1 186 ? 18.832 -8.693 -38.864 1.00 82.81 186 ARG A C 1
ATOM 1497 O O . ARG A 1 186 ? 19.497 -9.020 -39.844 1.00 82.81 186 ARG A O 1
ATOM 1504 N N . ALA A 1 187 ? 19.210 -9.011 -37.627 1.00 86.62 187 ALA A N 1
ATOM 1505 C CA . ALA A 1 187 ? 20.397 -9.817 -37.357 1.00 86.62 187 ALA A CA 1
ATOM 1506 C C . ALA A 1 187 ? 20.246 -11.250 -37.893 1.00 86.62 187 ALA A C 1
ATOM 1508 O O . ALA A 1 187 ? 21.189 -11.777 -38.487 1.00 86.62 187 ALA A O 1
ATOM 1509 N N . THR A 1 188 ? 19.072 -11.869 -37.748 1.00 90.81 188 THR A N 1
ATOM 1510 C CA . THR A 1 188 ? 18.803 -13.206 -38.295 1.00 90.81 188 THR A CA 1
ATOM 1511 C C . THR A 1 188 ? 18.806 -13.203 -39.822 1.00 90.81 188 THR A C 1
ATOM 1513 O O . THR A 1 188 ? 19.415 -14.096 -40.413 1.00 90.81 188 THR A O 1
ATOM 1516 N N . GLU A 1 189 ? 18.250 -12.178 -40.476 1.00 91.25 189 GLU A N 1
ATOM 1517 C CA . GLU A 1 189 ? 18.350 -12.016 -41.934 1.00 91.25 189 GLU A CA 1
ATOM 1518 C C . GLU A 1 189 ? 19.804 -11.884 -42.411 1.00 91.25 189 GLU A C 1
ATOM 1520 O O . GLU A 1 189 ? 20.205 -12.518 -43.392 1.00 91.25 189 GLU A O 1
ATOM 1525 N N . GLN A 1 190 ? 20.620 -11.072 -41.729 1.00 90.94 190 GLN A N 1
ATOM 1526 C CA . GLN A 1 190 ? 22.035 -10.905 -42.079 1.00 90.94 190 GLN A CA 1
ATOM 1527 C C . GLN A 1 190 ? 22.814 -12.216 -41.912 1.00 90.94 190 GLN A C 1
ATOM 1529 O O . GLN A 1 190 ? 23.621 -12.559 -42.777 1.00 90.94 190 GLN A O 1
ATOM 1534 N N . LEU A 1 191 ? 22.538 -12.987 -40.854 1.00 92.19 191 LEU A N 1
ATOM 1535 C CA . LEU A 1 191 ? 23.138 -14.308 -40.642 1.00 92.19 191 LEU A CA 1
ATOM 1536 C C . LEU A 1 191 ? 22.712 -15.318 -41.716 1.00 92.19 191 LEU A C 1
ATOM 1538 O O . LEU A 1 191 ? 23.557 -16.059 -42.215 1.00 92.19 191 LEU A O 1
ATOM 1542 N N . GLN A 1 192 ? 21.441 -15.322 -42.125 1.00 91.94 192 GLN A N 1
ATOM 1543 C CA . GLN A 1 192 ? 20.965 -16.171 -43.224 1.00 91.94 192 GLN A CA 1
ATOM 1544 C C . GLN A 1 192 ? 21.644 -15.823 -44.551 1.00 91.94 192 GLN A C 1
ATOM 1546 O O . GLN A 1 192 ? 22.092 -16.719 -45.267 1.00 91.94 192 GLN A O 1
ATOM 1551 N N . ARG A 1 193 ? 21.779 -14.530 -44.871 1.00 91.69 193 ARG A N 1
ATOM 1552 C CA . ARG A 1 193 ? 22.502 -14.085 -46.073 1.00 91.69 193 ARG A CA 1
ATOM 1553 C C . ARG A 1 193 ? 23.972 -14.486 -46.024 1.00 91.69 193 ARG A C 1
ATOM 1555 O O . ARG A 1 193 ? 24.497 -14.968 -47.022 1.00 91.69 193 ARG A O 1
ATOM 1562 N N . ALA A 1 194 ? 24.627 -14.325 -44.876 1.00 91.19 194 ALA A N 1
ATOM 1563 C CA . ALA A 1 194 ? 26.014 -14.742 -44.695 1.00 91.19 194 ALA A CA 1
ATOM 1564 C C . ALA A 1 194 ? 26.186 -16.257 -44.898 1.00 91.19 194 ALA A C 1
ATOM 1566 O O . ALA A 1 194 ? 27.106 -16.674 -45.599 1.00 91.19 194 ALA A O 1
ATOM 1567 N N . ALA A 1 195 ? 25.269 -17.069 -44.361 1.00 91.81 195 ALA A N 1
ATOM 1568 C CA . ALA A 1 195 ? 25.260 -18.515 -44.569 1.00 91.81 195 ALA A CA 1
ATOM 1569 C C . ALA A 1 195 ? 25.059 -18.884 -46.048 1.00 91.81 195 ALA A C 1
ATOM 1571 O O . ALA A 1 195 ? 25.773 -19.737 -46.570 1.00 91.81 195 ALA A O 1
ATOM 1572 N N . TYR A 1 196 ? 24.148 -18.202 -46.749 1.00 91.81 196 TYR A N 1
ATOM 1573 C CA . TYR A 1 196 ? 23.939 -18.402 -48.185 1.00 91.81 196 TYR A CA 1
ATOM 1574 C C . TYR A 1 196 ? 25.206 -18.100 -48.997 1.00 91.81 196 TYR A C 1
ATOM 1576 O O . TYR A 1 196 ? 25.630 -18.919 -49.809 1.00 91.81 196 TYR A O 1
ATOM 1584 N N . TYR A 1 197 ? 25.858 -16.959 -48.744 1.00 90.94 197 TYR A N 1
ATOM 1585 C CA . TYR A 1 197 ? 27.112 -16.614 -49.420 1.00 90.94 197 TYR A CA 1
ATOM 1586 C C . TYR A 1 197 ? 28.241 -17.598 -49.107 1.00 90.94 197 TYR A C 1
ATOM 1588 O O . TYR A 1 197 ? 29.057 -17.878 -49.981 1.00 90.94 197 TYR A O 1
ATOM 1596 N N . GLN A 1 198 ? 28.295 -18.138 -47.888 1.00 88.38 198 GLN A N 1
ATOM 1597 C CA . GLN A 1 198 ? 29.279 -19.154 -47.523 1.00 88.38 198 GLN A CA 1
ATOM 1598 C C . GLN A 1 198 ? 29.095 -20.442 -48.338 1.00 88.38 198 GLN A C 1
ATOM 1600 O O . GLN A 1 198 ? 30.088 -21.005 -48.794 1.00 88.38 198 GLN A O 1
ATOM 1605 N N . ILE A 1 199 ? 27.851 -20.884 -48.545 1.00 88.94 199 ILE A N 1
ATOM 1606 C CA . ILE A 1 199 ? 27.536 -22.077 -49.344 1.00 88.94 199 ILE A CA 1
ATOM 1607 C C . ILE A 1 199 ? 27.868 -21.838 -50.822 1.00 88.94 199 ILE A C 1
ATOM 1609 O O . ILE A 1 199 ? 28.586 -22.643 -51.405 1.00 88.94 199 ILE A O 1
ATOM 1613 N N . ASP A 1 200 ? 27.444 -20.710 -51.404 1.00 89.00 200 ASP A N 1
ATOM 1614 C CA . ASP A 1 200 ? 27.755 -20.364 -52.805 1.00 89.00 200 ASP A CA 1
ATOM 1615 C C . ASP A 1 200 ? 29.273 -20.282 -53.056 1.00 89.00 200 ASP A C 1
ATOM 1617 O O . ASP A 1 200 ? 29.781 -20.755 -54.074 1.00 89.00 200 ASP A O 1
ATOM 1621 N N . LEU A 1 201 ? 30.028 -19.728 -52.101 1.00 87.75 201 LEU A N 1
ATOM 1622 C CA . LEU A 1 201 ? 31.490 -19.720 -52.156 1.00 87.75 201 LEU A CA 1
ATOM 1623 C C . LEU A 1 201 ? 32.080 -21.131 -52.078 1.00 87.75 201 LEU A C 1
ATOM 1625 O O . LEU A 1 201 ? 33.025 -21.424 -52.806 1.00 87.75 201 LEU A O 1
ATOM 1629 N N . GLN A 1 202 ? 31.549 -22.002 -51.217 1.00 82.00 202 GLN A N 1
ATOM 1630 C CA . GLN A 1 202 ? 32.007 -23.389 -51.121 1.00 82.00 202 GLN A CA 1
ATOM 1631 C C . GLN A 1 202 ? 31.738 -24.159 -52.415 1.00 82.00 202 GLN A C 1
ATOM 1633 O O . GLN A 1 202 ? 32.662 -24.791 -52.920 1.00 82.00 202 GLN A O 1
ATOM 1638 N N . GLU A 1 203 ? 30.540 -24.039 -52.993 1.00 80.12 203 GLU A N 1
ATOM 1639 C CA . GLU A 1 203 ? 30.185 -24.676 -54.266 1.00 80.12 203 GLU A CA 1
ATOM 1640 C C . GLU A 1 203 ? 31.123 -24.237 -55.396 1.00 80.12 203 GLU A C 1
ATOM 1642 O O . GLU A 1 203 ? 31.643 -25.086 -56.120 1.00 80.12 203 GLU A O 1
ATOM 1647 N N . LYS A 1 204 ? 31.424 -22.934 -55.491 1.00 78.06 204 LYS A N 1
ATOM 1648 C CA . LYS A 1 204 ? 32.369 -22.385 -56.479 1.00 78.06 204 LYS A CA 1
ATOM 1649 C C . LYS A 1 204 ? 33.814 -22.829 -56.290 1.00 78.06 204 LYS A C 1
ATOM 1651 O O . LYS A 1 204 ? 34.555 -22.841 -57.262 1.00 78.06 204 LYS A O 1
ATOM 1656 N N . ILE A 1 205 ? 34.242 -23.127 -55.064 1.00 76.56 205 ILE A N 1
ATOM 1657 C CA . ILE A 1 205 ? 35.606 -23.606 -54.791 1.00 76.56 205 ILE A CA 1
ATOM 1658 C C . ILE A 1 205 ? 35.734 -25.103 -55.109 1.00 76.56 205 ILE A C 1
ATOM 1660 O O . ILE A 1 205 ? 36.817 -25.562 -55.463 1.00 76.56 205 ILE A O 1
ATOM 1664 N N . THR A 1 206 ? 34.650 -25.870 -54.967 1.00 70.38 206 THR A N 1
ATOM 1665 C CA . THR A 1 206 ? 34.627 -27.314 -55.254 1.00 70.38 206 THR A CA 1
ATOM 1666 C C . THR A 1 206 ? 34.305 -27.680 -56.706 1.00 70.38 206 THR A C 1
ATOM 1668 O O . THR A 1 206 ? 34.456 -28.852 -57.056 1.00 70.38 206 THR A O 1
ATOM 1671 N N . ALA A 1 207 ? 33.862 -26.721 -57.524 1.00 55.00 207 ALA A N 1
ATOM 1672 C CA . ALA A 1 207 ? 33.599 -26.876 -58.959 1.00 55.00 207 ALA A CA 1
ATOM 1673 C C . ALA A 1 207 ? 34.833 -26.528 -59.806 1.00 55.00 207 ALA A C 1
ATOM 1675 O O . ALA A 1 207 ? 35.069 -27.248 -60.804 1.00 55.00 207 ALA A O 1
#

InterPro domains:
  IPR000727 Target SNARE coiled-coil homology domain [PF05739] (169-198)
  IPR000727 Target SNARE coiled-coil homology domain [PS50192] (132-194)
  IPR000727 Target SNARE coiled-coil homology domain [SM00397] (127-194)
  IPR006011 Syntaxin, N-terminal domain [PF14523] (1-115)
  IPR006011 Syntaxin, N-terminal domain [SM00503] (1-83)
  IPR006012 Syntaxin/epimorphin, conserved site [PS00914] (138-177)
  IPR010989 SNARE [SSF47661] (4-187)
  IPR045242 Syntaxin [PTHR19957] (2-198)

Secondary structure (DSSP, 8-state):
---TT-HHHHHHHHHHHHHHHHHHHHHHHHHHHHHHHHHHSPPPSSHHHHHHHHHHHHHHHHHHHHHHHHHHHHHHHHHHHHHHHHHHHHHHHHHHHHHHHHHHHHHTTT--SSGGGTTTS-------HHHHHHHHHHHHHHHHHHHHHHHHHHHHHHHHHHHHTTTTTSHHHHHHHHHHHHHHHHHHHHHHHHHHHHHHHHHHHH-

Sequence (207 aa):
MSQLGTKQDSSKLQENLQQLQHSTNQLAKETNELLKELGSLPLPLSTSEQRQQRLQKERLMNDFSAALNNFQAVQRRVSEKEKESIARARAGSRLSAEERQREEQLVSFDSHEEWNQMQSQEDEVAITEQDLELIKERETAIRQLEADILDVNQIFKDLAMMIHDQGDLIDSIEANVESSEVHVERATEQLQRAAYYQIDLQEKITA

Foldseek 3Di:
DDDPPDPVVVVVVVVVVLVVLVVVLVVLVVLLVVLVVLVVDDQDPDPVSNLVSVVVSVVSLVVSVVVLVVSLVVLVVVLVVLVVVLVVLVVVLQVVLVVVVVVVVVVPPPDPDDPPPPVPPPPPSCPDPVSVVVSVVSVVSSVVSVVSSVSSVVSVVSSVVVVVVCVVPVVVSVVVVVVVVVVVVVVVVVVVVVVVVVVVVVVVVVD